Protein AF-A0A357QJP4-F1 (afdb_monomer_lite)

Secondary structure (DSSP, 8-state):
--HHHHHHHHHHHHHHHHHHHHHHHHT--TTSSHHHHHHHHHHHHHHHHHHHHHHHTT-HHHHEEETTTTEEPPHHHHHHHHHHH-GGG--S-HHHHHHHHHHHHHHHHH------HHHHHHHHHHHHHHHHHHHHHHS--SSPPPS-SSSSGGG-HHHHHHHHHHHHHHHHHTT---B--TTT--S-EEETTT--S-SS--SSEEETTT--B-

Structure (mmCIF, N/CA/C/O backbone):
data_AF-A0A357QJP4-F1
#
_entry.id   AF-A0A357QJP4-F1
#
loop_
_atom_site.group_PDB
_atom_site.id
_atom_site.type_symbol
_atom_site.label_atom_id
_atom_site.label_alt_id
_atom_site.label_comp_id
_atom_site.label_asym_id
_atom_site.label_entity_id
_atom_site.label_seq_id
_atom_site.pdbx_PDB_ins_code
_atom_site.Cartn_x
_atom_site.Cartn_y
_atom_site.Cartn_z
_atom_site.occupancy
_atom_site.B_iso_or_equiv
_atom_site.auth_seq_id
_atom_site.auth_comp_id
_atom_site.auth_asym_id
_atom_site.auth_atom_id
_atom_site.pdbx_PDB_model_num
ATOM 1 N N . MET A 1 1 ? -10.261 9.337 24.474 1.00 78.38 1 MET A N 1
ATOM 2 C CA . MET A 1 1 ? -10.007 9.514 23.035 1.00 78.38 1 MET A CA 1
ATOM 3 C C . MET A 1 1 ? -11.327 9.331 22.321 1.00 78.38 1 MET A C 1
ATOM 5 O O . MET A 1 1 ? -11.968 8.308 22.539 1.00 78.38 1 MET A O 1
ATOM 9 N N . ASP A 1 2 ? -11.767 10.331 21.568 1.00 88.75 2 ASP A N 1
ATOM 10 C CA . ASP A 1 2 ? -12.946 10.202 20.708 1.00 88.75 2 ASP A CA 1
ATOM 11 C C . ASP A 1 2 ? -12.562 9.641 19.323 1.00 88.75 2 ASP A C 1
ATOM 13 O O . ASP A 1 2 ? -11.387 9.405 19.028 1.00 88.75 2 ASP A O 1
ATOM 17 N N . ILE A 1 3 ? -13.566 9.378 18.482 1.00 91.19 3 ILE A N 1
ATOM 18 C CA . ILE A 1 3 ? -13.374 8.802 17.143 1.00 91.19 3 ILE A CA 1
ATOM 19 C C . ILE A 1 3 ? -12.569 9.732 16.223 1.00 91.19 3 ILE A C 1
ATOM 21 O O . ILE A 1 3 ? -11.784 9.241 15.415 1.00 91.19 3 ILE A O 1
ATOM 25 N N . ILE A 1 4 ? -12.729 11.051 16.354 1.00 92.62 4 ILE A N 1
ATOM 26 C CA . ILE A 1 4 ? -12.059 12.039 15.496 1.00 92.62 4 ILE A CA 1
ATOM 27 C C . ILE A 1 4 ? -10.570 12.087 15.838 1.00 92.62 4 ILE A C 1
ATOM 29 O O . ILE A 1 4 ? -9.717 12.045 14.951 1.00 92.62 4 ILE A O 1
ATOM 33 N N . GLN A 1 5 ? -10.244 12.123 17.130 1.00 95.38 5 GLN 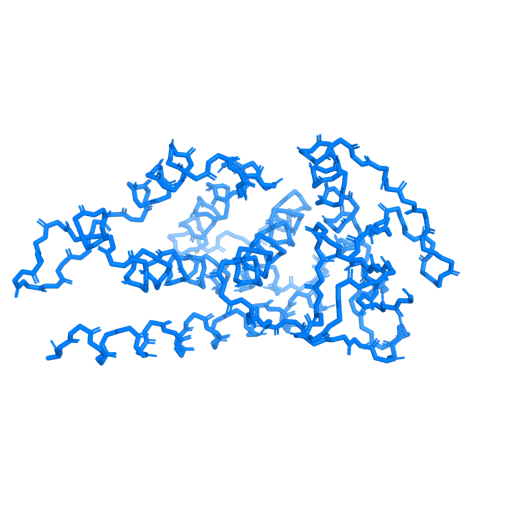A N 1
ATOM 34 C CA . GLN A 1 5 ? -8.870 12.046 17.605 1.00 95.38 5 GLN A CA 1
ATOM 35 C C . GLN A 1 5 ? -8.209 10.744 17.139 1.00 95.38 5 GLN A C 1
ATOM 37 O O . GLN A 1 5 ? -7.100 10.782 16.607 1.00 95.38 5 GLN A O 1
ATOM 42 N N . LEU A 1 6 ? -8.906 9.611 17.266 1.00 95.81 6 LEU A N 1
ATOM 43 C CA . LEU A 1 6 ? -8.401 8.324 16.795 1.00 95.81 6 LEU A CA 1
ATOM 44 C C . LEU A 1 6 ? -8.156 8.317 15.278 1.00 95.81 6 LEU A C 1
ATOM 46 O O . LEU A 1 6 ? -7.137 7.796 14.830 1.00 95.81 6 LEU A O 1
ATOM 50 N N . GLU A 1 7 ? -9.060 8.887 14.477 1.00 96.56 7 GLU A N 1
ATOM 51 C CA . GLU A 1 7 ? -8.874 8.992 13.025 1.00 96.56 7 GLU A CA 1
ATOM 52 C C . GLU A 1 7 ? -7.617 9.792 12.673 1.00 96.56 7 GLU A C 1
ATOM 54 O O . GLU A 1 7 ? -6.827 9.355 11.832 1.00 96.56 7 GLU A O 1
ATOM 59 N N . ASN A 1 8 ? -7.394 10.920 13.349 1.00 96.94 8 ASN A N 1
ATOM 60 C CA . ASN A 1 8 ? -6.217 11.761 13.143 1.00 96.94 8 ASN A CA 1
ATOM 61 C C . ASN A 1 8 ? -4.917 11.056 13.554 1.00 96.94 8 ASN A C 1
ATOM 63 O O . ASN A 1 8 ? -3.924 11.133 12.828 1.00 96.94 8 ASN A O 1
ATOM 67 N N . GLU A 1 9 ? -4.920 10.344 14.683 1.00 97.31 9 GLU A N 1
ATOM 68 C CA . GLU A 1 9 ? -3.770 9.557 15.139 1.00 97.31 9 GLU A CA 1
ATOM 69 C C . GLU A 1 9 ? -3.453 8.421 14.163 1.00 97.31 9 GLU A C 1
ATOM 71 O O . GLU A 1 9 ? -2.308 8.287 13.732 1.00 97.31 9 GLU A O 1
ATOM 76 N N . LEU A 1 10 ? -4.467 7.664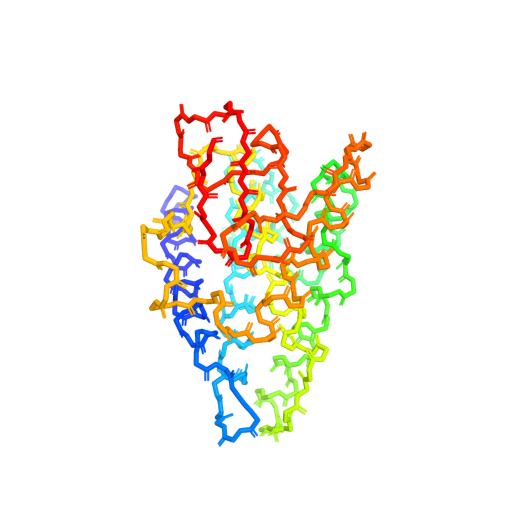 13.723 1.00 97.56 10 LEU A N 1
ATOM 77 C CA . LEU A 1 10 ? -4.299 6.638 12.693 1.00 97.56 10 LEU A CA 1
ATOM 78 C C . LEU A 1 10 ? -3.728 7.241 11.409 1.00 97.56 10 LEU A C 1
ATOM 80 O O . LEU A 1 10 ? -2.784 6.677 10.853 1.00 97.56 10 LEU A O 1
ATOM 84 N N . LYS A 1 11 ? -4.267 8.390 10.966 1.00 97.69 11 LYS A N 1
ATOM 85 C CA . LYS A 1 11 ? -3.813 9.084 9.757 1.00 97.69 11 LYS A CA 1
ATOM 86 C C . LYS A 1 11 ? -2.342 9.449 9.841 1.00 97.69 11 LYS A C 1
ATOM 88 O O . LYS A 1 11 ? -1.576 9.112 8.944 1.00 97.69 11 LYS A O 1
ATOM 93 N N . LYS A 1 12 ? -1.952 10.126 10.918 1.00 97.44 12 LYS A N 1
ATOM 94 C CA . LYS A 1 12 ? -0.568 10.540 11.138 1.00 97.44 12 LYS A CA 1
ATOM 95 C C . LYS A 1 12 ? 0.360 9.327 11.191 1.00 97.44 12 LYS A C 1
ATOM 97 O O . LYS A 1 12 ? 1.312 9.250 10.424 1.00 97.44 12 LYS A O 1
ATOM 102 N N . SER A 1 13 ? 0.040 8.345 12.032 1.00 97.81 13 SER A N 1
ATOM 103 C CA . SER A 1 13 ? 0.916 7.197 12.249 1.00 97.81 13 SER A CA 1
ATOM 104 C C . SER A 1 13 ? 1.096 6.338 11.000 1.00 97.81 13 SER A C 1
ATOM 106 O O . SER A 1 13 ? 2.226 5.948 10.717 1.00 97.81 13 SER A O 1
ATOM 108 N N . TYR A 1 14 ? 0.042 6.047 10.221 1.00 97.94 14 TYR A N 1
ATOM 109 C CA . TYR A 1 14 ? 0.245 5.247 9.007 1.00 97.94 14 TYR A CA 1
ATOM 110 C C . TYR A 1 14 ? 1.139 5.981 8.002 1.00 97.94 14 TYR A C 1
ATOM 112 O O . TYR A 1 14 ? 1.957 5.323 7.361 1.00 97.94 14 TYR A O 1
ATOM 120 N N . LYS A 1 15 ? 1.010 7.314 7.874 1.00 97.06 15 LYS A N 1
ATOM 121 C CA . LYS A 1 15 ? 1.858 8.118 6.980 1.00 97.06 15 LYS A CA 1
ATOM 122 C C . LYS A 1 15 ? 3.318 8.069 7.428 1.00 97.06 15 LYS A C 1
ATOM 124 O O . LYS A 1 15 ? 4.178 7.784 6.601 1.00 97.06 15 LYS A O 1
ATOM 129 N N . ASP A 1 16 ? 3.583 8.236 8.722 1.00 96.75 16 ASP A N 1
ATOM 130 C CA . ASP A 1 16 ? 4.941 8.176 9.279 1.00 96.75 16 ASP A CA 1
ATOM 131 C C . ASP A 1 16 ? 5.603 6.810 9.004 1.00 96.75 16 ASP A C 1
ATOM 133 O O . ASP A 1 16 ? 6.706 6.739 8.456 1.00 96.75 16 ASP A O 1
ATOM 137 N N . PHE A 1 17 ? 4.906 5.707 9.308 1.00 97.88 17 PHE A N 1
ATOM 138 C CA . PHE A 1 17 ? 5.407 4.352 9.040 1.00 97.88 17 PHE A CA 1
ATOM 139 C C . PHE A 1 17 ? 5.590 4.076 7.543 1.00 97.88 17 PHE A C 1
ATOM 141 O O . PHE A 1 17 ? 6.557 3.419 7.151 1.00 97.88 17 PHE A O 1
ATOM 148 N N . PHE A 1 18 ? 4.673 4.569 6.708 1.00 96.75 18 PHE A N 1
ATOM 149 C CA . PHE A 1 18 ? 4.733 4.411 5.259 1.00 96.75 18 PHE A CA 1
ATOM 150 C C . PHE A 1 18 ? 5.957 5.113 4.670 1.00 96.75 18 PHE A C 1
ATOM 152 O O . PHE A 1 18 ? 6.724 4.486 3.941 1.00 96.75 18 PHE A O 1
ATOM 159 N N . LEU A 1 19 ? 6.163 6.390 5.005 1.00 93.81 19 LEU A N 1
ATOM 160 C CA . LEU A 1 19 ? 7.274 7.188 4.487 1.00 93.81 19 LEU A CA 1
ATOM 161 C C . LEU A 1 19 ? 8.620 6.619 4.937 1.00 93.81 19 LEU A C 1
ATOM 163 O O . LEU A 1 19 ? 9.538 6.498 4.129 1.00 93.81 19 LEU A O 1
ATOM 167 N N . PHE A 1 20 ? 8.720 6.175 6.192 1.00 94.38 20 PHE A N 1
ATOM 168 C CA . PHE A 1 20 ? 9.935 5.531 6.683 1.00 94.38 20 PHE A CA 1
ATOM 169 C C . PHE A 1 20 ? 10.224 4.201 5.967 1.00 94.38 20 PHE A C 1
ATOM 171 O O . PHE A 1 20 ? 11.356 3.936 5.565 1.00 94.38 20 PHE A O 1
ATOM 178 N N . ALA A 1 21 ? 9.202 3.371 5.744 1.00 94.38 21 ALA A N 1
ATOM 179 C CA . ALA A 1 21 ? 9.352 2.139 4.973 1.00 94.38 21 ALA A CA 1
ATOM 180 C C . ALA A 1 21 ? 9.729 2.404 3.505 1.00 94.38 21 ALA A C 1
ATOM 182 O O . ALA A 1 21 ? 10.519 1.649 2.931 1.00 94.38 21 ALA A O 1
ATOM 183 N N . LEU A 1 22 ? 9.198 3.468 2.898 1.00 91.19 22 LEU A N 1
ATOM 184 C CA . LEU A 1 22 ? 9.547 3.883 1.540 1.00 91.19 22 LEU A CA 1
ATOM 185 C C . LEU A 1 22 ? 11.007 4.344 1.447 1.00 91.19 22 LEU A C 1
ATOM 187 O O . LEU A 1 22 ? 11.702 3.961 0.509 1.00 91.19 22 LEU A O 1
ATOM 191 N N . GLU A 1 23 ? 11.495 5.090 2.437 1.00 89.50 23 GLU A N 1
ATOM 192 C CA . GLU A 1 23 ? 12.897 5.509 2.502 1.00 89.50 23 GLU A CA 1
ATOM 193 C C . GLU A 1 23 ? 13.841 4.304 2.584 1.00 89.50 23 GLU A C 1
ATOM 195 O O . GLU A 1 23 ? 14.774 4.172 1.793 1.00 89.50 23 GLU A O 1
ATOM 200 N N . LEU A 1 24 ? 13.538 3.344 3.462 1.00 91.12 24 LEU A N 1
ATOM 201 C CA . LEU A 1 24 ? 14.291 2.091 3.546 1.00 91.12 24 LEU A CA 1
ATOM 202 C C . LEU A 1 24 ? 14.256 1.315 2.225 1.00 91.12 24 LEU A C 1
ATOM 204 O O . LEU A 1 24 ? 15.257 0.718 1.837 1.00 91.12 24 LEU A O 1
ATOM 208 N N . THR A 1 25 ? 13.123 1.356 1.517 1.00 89.19 25 THR A N 1
ATOM 209 C CA . THR A 1 25 ? 12.932 0.680 0.227 1.00 89.19 25 THR A CA 1
ATOM 210 C C . THR A 1 25 ? 13.897 1.174 -0.846 1.00 89.19 25 THR A C 1
ATOM 212 O O . THR A 1 25 ? 14.381 0.366 -1.639 1.00 89.19 25 THR A O 1
ATOM 215 N N . ARG A 1 26 ? 14.230 2.472 -0.851 1.00 85.81 26 ARG A N 1
ATOM 216 C CA . ARG A 1 26 ? 15.155 3.076 -1.830 1.00 85.81 26 ARG A CA 1
ATOM 217 C C . ARG A 1 26 ? 16.509 2.384 -1.848 1.00 85.81 26 ARG A C 1
ATOM 219 O O . ARG A 1 26 ? 17.081 2.173 -2.913 1.00 85.81 26 ARG A O 1
ATOM 226 N N . SER A 1 27 ? 16.972 1.978 -0.675 1.00 83.44 27 SER A N 1
ATOM 227 C CA . SER A 1 27 ? 18.276 1.364 -0.477 1.00 83.44 27 SER A CA 1
ATOM 228 C C . SER A 1 27 ? 18.207 -0.150 -0.295 1.00 83.44 27 SER A C 1
ATOM 230 O O . SER A 1 27 ? 19.209 -0.726 0.083 1.00 83.44 27 SER A O 1
ATOM 232 N N . ILE A 1 28 ? 17.081 -0.832 -0.541 1.00 85.44 28 ILE A N 1
ATOM 233 C CA . ILE A 1 28 ? 17.008 -2.298 -0.400 1.00 85.44 28 ILE A CA 1
ATOM 234 C C . ILE A 1 28 ? 17.988 -2.982 -1.362 1.00 85.44 28 ILE A C 1
ATOM 236 O O . ILE A 1 28 ? 17.865 -2.850 -2.580 1.00 85.44 28 ILE A O 1
ATOM 240 N N . ASP A 1 29 ? 18.901 -3.780 -0.804 1.00 76.50 29 ASP A N 1
ATOM 241 C CA . ASP A 1 29 ? 19.810 -4.657 -1.541 1.00 76.50 29 ASP A CA 1
ATOM 242 C C . ASP A 1 29 ? 20.040 -5.984 -0.785 1.00 76.50 29 ASP A C 1
ATOM 244 O O . ASP A 1 29 ? 19.579 -6.174 0.342 1.00 76.50 29 ASP A O 1
ATOM 248 N N . LYS A 1 30 ? 20.750 -6.928 -1.417 1.00 75.50 30 LYS A N 1
ATOM 249 C CA . LYS A 1 30 ? 21.057 -8.254 -0.840 1.00 75.50 30 LYS A CA 1
ATOM 250 C C . LYS A 1 30 ? 22.013 -8.211 0.361 1.00 75.50 30 LYS A C 1
ATOM 252 O O . LYS A 1 30 ? 22.122 -9.207 1.071 1.00 75.50 30 LYS A O 1
ATOM 257 N N . ASN A 1 31 ? 22.728 -7.108 0.540 1.00 76.62 31 ASN A N 1
ATOM 258 C CA . ASN A 1 31 ? 23.844 -6.944 1.465 1.00 76.62 31 ASN A CA 1
ATOM 259 C C . ASN A 1 31 ? 23.478 -6.114 2.704 1.00 76.62 31 ASN A C 1
ATOM 261 O O . ASN A 1 31 ? 24.291 -6.016 3.621 1.00 76.62 31 ASN A O 1
ATOM 265 N N . ASN A 1 32 ? 22.280 -5.528 2.756 1.00 79.19 32 ASN A N 1
ATOM 266 C CA . ASN A 1 32 ? 21.816 -4.742 3.886 1.00 79.19 32 ASN A CA 1
ATOM 267 C C . ASN A 1 32 ? 20.526 -5.281 4.511 1.00 79.19 32 ASN A C 1
ATOM 269 O O . ASN A 1 32 ? 19.773 -6.073 3.950 1.00 79.19 32 ASN A O 1
ATOM 273 N N . SER A 1 33 ? 20.271 -4.820 5.731 1.00 85.31 33 SER A N 1
ATOM 274 C CA . SER A 1 33 ? 19.105 -5.208 6.519 1.00 85.31 33 SER A CA 1
ATOM 275 C C . SER A 1 33 ? 17.856 -4.363 6.231 1.00 85.31 33 SER A C 1
ATOM 277 O O . SER A 1 33 ? 16.874 -4.454 6.971 1.00 85.31 33 SER A O 1
ATOM 279 N N . ASN A 1 34 ? 17.844 -3.522 5.194 1.00 90.25 34 ASN A N 1
ATOM 280 C CA . ASN A 1 34 ? 16.742 -2.578 4.999 1.00 90.25 34 ASN A CA 1
ATOM 281 C C . ASN A 1 34 ? 15.451 -3.288 4.601 1.00 90.25 34 ASN A C 1
ATOM 283 O O . ASN A 1 34 ? 14.381 -2.838 5.003 1.00 90.25 34 ASN A O 1
ATOM 287 N N . LEU A 1 35 ? 15.526 -4.448 3.934 1.00 91.00 35 LEU A N 1
ATOM 288 C CA . LEU A 1 35 ? 14.338 -5.239 3.605 1.00 91.00 35 LEU A CA 1
ATOM 289 C C . LEU A 1 35 ? 13.545 -5.627 4.860 1.00 91.00 35 LEU A C 1
ATOM 291 O O . LEU A 1 35 ? 12.331 -5.425 4.897 1.00 91.00 35 LEU A O 1
ATOM 295 N N . LYS A 1 36 ? 14.203 -6.144 5.909 1.00 91.12 36 LYS A N 1
ATOM 296 C CA . LYS A 1 36 ? 13.494 -6.553 7.133 1.00 91.12 36 LYS A CA 1
ATOM 297 C C . LYS A 1 36 ? 12.817 -5.365 7.817 1.00 91.12 36 LYS A C 1
ATOM 299 O O . LYS A 1 36 ? 11.661 -5.471 8.225 1.00 91.12 36 LYS A O 1
ATOM 304 N N . PHE A 1 37 ? 13.500 -4.224 7.900 1.00 92.56 37 PHE A N 1
ATOM 305 C CA . PHE A 1 37 ? 12.956 -3.031 8.541 1.00 92.56 37 PHE A CA 1
ATOM 306 C C . PHE A 1 37 ? 11.837 -2.410 7.704 1.00 92.56 37 PHE A C 1
ATOM 308 O O . PHE A 1 37 ? 10.798 -2.052 8.259 1.00 92.56 37 PHE A O 1
ATOM 315 N N . ALA A 1 38 ? 11.986 -2.356 6.381 1.00 93.88 38 ALA A N 1
ATOM 316 C CA . ALA A 1 38 ? 10.949 -1.861 5.485 1.00 93.88 38 ALA A CA 1
ATOM 317 C C . ALA A 1 38 ? 9.684 -2.725 5.570 1.00 93.88 38 ALA A C 1
ATOM 319 O O . ALA A 1 38 ? 8.585 -2.191 5.678 1.00 93.88 38 ALA A O 1
ATOM 320 N N . VAL A 1 39 ? 9.824 -4.054 5.617 1.00 94.31 39 VAL A N 1
ATOM 321 C CA . VAL A 1 39 ? 8.695 -4.990 5.757 1.00 94.31 39 VAL A CA 1
ATOM 322 C C . VAL A 1 39 ? 7.961 -4.806 7.082 1.00 94.31 39 VAL A C 1
ATOM 324 O O . VAL A 1 39 ? 6.731 -4.753 7.090 1.00 94.31 39 VAL A O 1
ATOM 327 N N . VAL A 1 40 ? 8.685 -4.687 8.200 1.00 95.00 40 VAL A N 1
ATOM 328 C CA . VAL A 1 40 ? 8.063 -4.465 9.517 1.00 95.00 40 VAL A CA 1
ATOM 329 C C . VAL A 1 40 ? 7.282 -3.152 9.525 1.00 95.00 40 VAL A C 1
ATOM 331 O O . VAL A 1 40 ? 6.109 -3.144 9.899 1.00 95.00 40 VAL A O 1
ATOM 334 N N . ASN A 1 41 ? 7.897 -2.062 9.065 1.00 96.50 41 ASN A N 1
ATOM 335 C CA . ASN A 1 41 ? 7.257 -0.748 9.055 1.00 96.50 41 ASN A CA 1
ATOM 336 C C . ASN A 1 41 ? 6.084 -0.689 8.066 1.00 96.50 41 ASN A C 1
ATOM 338 O O . ASN A 1 41 ? 5.024 -0.174 8.413 1.00 96.50 41 ASN A O 1
ATOM 342 N N . MET A 1 42 ? 6.207 -1.296 6.883 1.00 96.81 42 MET A N 1
ATOM 343 C CA . MET A 1 42 ? 5.113 -1.345 5.913 1.00 96.81 42 MET A CA 1
ATOM 344 C C . MET A 1 42 ? 3.939 -2.198 6.402 1.00 96.81 42 MET A C 1
ATOM 346 O O . MET A 1 42 ? 2.788 -1.857 6.140 1.00 96.81 42 MET A O 1
ATOM 350 N N . GLN A 1 43 ? 4.183 -3.286 7.142 1.00 96.25 43 GLN A N 1
ATOM 351 C CA . GLN A 1 43 ? 3.093 -4.056 7.746 1.00 96.25 43 GLN A CA 1
ATOM 352 C C . GLN A 1 43 ? 2.293 -3.198 8.731 1.00 96.25 43 GLN A C 1
ATOM 354 O O . GLN A 1 43 ? 1.062 -3.224 8.696 1.00 96.25 43 GLN A O 1
ATOM 359 N N . ILE A 1 44 ? 2.985 -2.432 9.581 1.00 97.25 44 ILE A N 1
ATOM 360 C CA . ILE A 1 44 ? 2.346 -1.512 10.528 1.00 97.25 44 ILE A CA 1
ATOM 361 C C . ILE A 1 44 ? 1.582 -0.425 9.762 1.00 97.25 44 ILE A C 1
ATOM 363 O O . ILE A 1 44 ? 0.412 -0.183 10.060 1.00 97.25 44 ILE A O 1
ATOM 367 N N . ALA A 1 45 ? 2.195 0.170 8.732 1.00 98.06 45 ALA A N 1
ATOM 368 C CA . ALA A 1 45 ? 1.550 1.160 7.874 1.00 98.06 45 ALA A CA 1
ATOM 369 C C . ALA A 1 45 ? 0.258 0.615 7.248 1.00 98.06 45 ALA A C 1
ATOM 371 O O . ALA A 1 45 ? -0.784 1.254 7.351 1.00 98.06 45 ALA A O 1
ATOM 372 N N . LEU A 1 46 ? 0.291 -0.589 6.669 1.00 97.44 46 LEU A N 1
ATOM 373 C CA . LEU A 1 46 ? -0.875 -1.243 6.075 1.00 97.44 46 LEU A CA 1
ATOM 374 C C . LEU A 1 46 ? -1.993 -1.477 7.100 1.00 97.44 46 LEU A C 1
ATOM 376 O O . LEU A 1 46 ? -3.168 -1.256 6.804 1.00 97.44 46 LEU A O 1
ATOM 380 N N . GLU A 1 47 ? -1.639 -1.931 8.301 1.00 97.44 47 GLU A N 1
ATOM 381 C CA . GLU A 1 47 ? -2.607 -2.162 9.368 1.00 97.44 47 GLU A CA 1
ATOM 382 C C . GLU A 1 47 ? -3.294 -0.870 9.805 1.00 97.44 47 GLU A C 1
ATOM 384 O O . GLU A 1 47 ? -4.524 -0.815 9.862 1.00 97.44 47 GLU A O 1
ATOM 389 N N . LEU A 1 48 ? -2.519 0.177 10.075 1.00 98.12 48 LEU A N 1
ATOM 390 C CA . LEU A 1 48 ? -3.052 1.477 10.474 1.00 98.12 48 LEU A CA 1
ATOM 391 C C . LEU A 1 48 ? -3.843 2.136 9.337 1.00 98.12 48 LEU A C 1
ATOM 393 O O . LEU A 1 48 ? -4.903 2.709 9.586 1.00 98.12 48 LEU A O 1
ATOM 397 N N . PHE A 1 49 ? -3.391 1.984 8.092 1.00 97.81 49 PHE A N 1
ATOM 398 C CA . PHE A 1 49 ? -4.083 2.475 6.907 1.00 97.81 49 PHE A CA 1
ATOM 399 C C . PHE A 1 49 ? -5.460 1.833 6.732 1.00 97.81 49 PHE A C 1
ATOM 401 O O . PHE A 1 49 ? -6.437 2.545 6.524 1.00 97.81 49 PHE A O 1
ATOM 408 N N . LEU A 1 50 ? -5.584 0.506 6.855 1.00 97.12 50 LEU A N 1
ATOM 409 C CA . LEU A 1 50 ? -6.891 -0.150 6.726 1.00 97.12 50 LEU A CA 1
ATOM 410 C C . LEU A 1 50 ? -7.839 0.215 7.878 1.00 97.12 50 LEU A C 1
ATOM 412 O O . LEU A 1 50 ? -9.048 0.331 7.663 1.00 97.12 50 LEU A O 1
ATOM 416 N N . LYS A 1 51 ? -7.305 0.458 9.083 1.00 97.56 51 LYS A N 1
ATOM 417 C CA . LYS A 1 51 ? -8.093 1.000 10.200 1.00 97.56 51 LYS A CA 1
ATOM 418 C C . LYS A 1 51 ? -8.597 2.411 9.885 1.00 97.56 51 LYS A C 1
ATOM 420 O O . LYS A 1 51 ? -9.792 2.665 10.018 1.00 97.56 51 LYS A O 1
ATOM 425 N N . TYR A 1 52 ? -7.713 3.288 9.408 1.00 97.69 52 TYR A N 1
ATOM 426 C CA . TYR A 1 52 ? -8.055 4.637 8.954 1.00 97.69 52 TYR A CA 1
ATOM 427 C C . TYR A 1 52 ? -9.107 4.616 7.838 1.00 97.69 52 TYR A C 1
ATOM 429 O O . TYR A 1 52 ? -10.117 5.307 7.935 1.00 97.69 52 TYR A O 1
ATOM 437 N N . TYR A 1 53 ? -8.913 3.777 6.817 1.00 96.69 53 TYR A N 1
ATOM 438 C CA . TYR A 1 53 ? -9.822 3.624 5.684 1.00 96.69 53 TYR A CA 1
ATOM 439 C C . TYR A 1 53 ? -11.252 3.320 6.141 1.00 96.69 53 TYR A C 1
ATOM 441 O O . TYR A 1 53 ? -12.188 4.028 5.767 1.00 96.69 53 TYR A O 1
ATOM 449 N N . PHE A 1 54 ? -11.431 2.298 6.986 1.00 96.00 54 PHE A N 1
ATOM 450 C CA . PHE A 1 54 ? -12.764 1.947 7.472 1.00 96.00 54 PHE A CA 1
ATOM 451 C C . PHE A 1 54 ? -13.351 3.015 8.387 1.00 96.00 54 PHE A C 1
ATOM 453 O O . PHE A 1 54 ? -14.552 3.274 8.300 1.00 96.00 54 PHE A O 1
ATOM 460 N N . LEU A 1 55 ? -12.531 3.655 9.224 1.00 95.94 55 LEU A N 1
ATOM 461 C CA . LEU A 1 55 ? -12.998 4.715 10.109 1.00 95.94 55 LEU A CA 1
ATOM 462 C C . LEU A 1 55 ? -13.506 5.926 9.315 1.00 95.94 55 LEU A C 1
ATOM 464 O O . LEU A 1 55 ? -14.658 6.315 9.489 1.00 95.94 55 LEU A O 1
ATOM 468 N N . LYS A 1 56 ? -12.715 6.418 8.353 1.00 95.88 56 LYS A N 1
ATOM 469 C CA . LYS A 1 56 ? -13.066 7.551 7.481 1.00 95.88 56 LYS A CA 1
ATOM 470 C C . LYS A 1 56 ? -14.286 7.275 6.597 1.00 95.88 56 LYS A C 1
ATOM 472 O O . LYS A 1 56 ? -15.039 8.183 6.262 1.00 95.88 56 LYS A O 1
ATOM 477 N N . LYS A 1 57 ? -14.531 6.010 6.234 1.00 94.38 57 LYS A N 1
ATOM 478 C CA . LYS A 1 57 ? -15.750 5.577 5.520 1.00 94.38 57 LYS A CA 1
ATOM 479 C C . LYS A 1 57 ? -16.961 5.351 6.441 1.00 94.38 57 LYS A C 1
ATOM 481 O O . LYS A 1 57 ? -17.998 4.881 5.966 1.00 94.38 57 LYS A O 1
ATOM 486 N N . GLY A 1 58 ? -16.841 5.615 7.745 1.00 94.38 58 GLY A N 1
ATOM 487 C CA . GLY A 1 58 ? -17.902 5.393 8.731 1.00 94.38 58 GLY A CA 1
ATOM 488 C C . GLY A 1 58 ? -18.247 3.914 8.953 1.00 94.38 58 GLY A C 1
ATOM 489 O O . GLY A 1 58 ? -19.363 3.589 9.346 1.00 94.38 58 GLY A O 1
ATOM 490 N N . LYS A 1 59 ? -17.323 2.987 8.669 1.00 93.94 59 LYS A N 1
ATOM 491 C CA . LYS A 1 59 ? -17.511 1.527 8.780 1.00 93.94 59 LYS A CA 1
ATOM 492 C C . LYS A 1 59 ? -16.993 0.983 10.114 1.00 93.94 59 LYS A C 1
ATOM 494 O O . LYS A 1 59 ? -16.220 0.025 10.154 1.00 93.94 59 LYS A O 1
ATOM 499 N N . THR A 1 60 ? -17.430 1.579 11.219 1.00 93.19 60 THR A N 1
ATOM 500 C CA . THR A 1 60 ? -16.974 1.229 12.577 1.00 93.19 60 THR A CA 1
ATOM 501 C C . THR A 1 60 ? -17.246 -0.234 12.948 1.00 93.19 60 THR A C 1
ATOM 503 O O . THR A 1 60 ? -16.369 -0.889 13.511 1.00 93.19 60 THR A O 1
ATOM 506 N N . ASP A 1 61 ? -18.381 -0.802 12.535 1.00 92.12 61 ASP A N 1
ATOM 507 C CA . ASP A 1 61 ? -18.724 -2.215 12.783 1.00 92.12 61 ASP A CA 1
ATOM 508 C C . ASP A 1 61 ? -17.753 -3.203 12.124 1.00 92.12 61 ASP A C 1
ATOM 510 O O . ASP A 1 61 ? -17.650 -4.370 12.513 1.00 92.12 61 ASP A O 1
ATOM 514 N N . TRP A 1 62 ? -17.033 -2.778 11.086 1.00 92.75 62 TRP A N 1
ATOM 515 C CA . TRP A 1 62 ? -16.046 -3.613 10.398 1.00 92.75 62 TRP A CA 1
ATOM 516 C C . TRP A 1 62 ? -14.673 -3.530 11.060 1.00 92.75 62 TRP A C 1
ATOM 518 O O . TRP A 1 62 ? -13.849 -4.420 10.870 1.00 92.75 62 TRP A O 1
ATOM 528 N N . LEU A 1 63 ? -14.469 -2.508 11.885 1.00 94.12 63 LEU A N 1
ATOM 529 C CA . LEU A 1 63 ? -13.200 -2.140 12.483 1.00 94.12 63 LEU A CA 1
ATOM 530 C C . LEU A 1 63 ? -13.081 -2.603 13.939 1.00 94.12 63 LEU A C 1
ATOM 532 O O . LEU A 1 63 ? -12.057 -3.166 14.330 1.00 94.12 63 LEU A O 1
ATOM 536 N N . PHE A 1 64 ? -14.128 -2.398 14.737 1.00 96.12 64 PHE A N 1
ATOM 537 C CA . PHE A 1 64 ? -14.097 -2.636 16.178 1.00 96.12 64 PHE A CA 1
ATOM 538 C C . PHE A 1 64 ? -14.746 -3.966 16.558 1.00 96.12 64 PHE A C 1
ATOM 540 O O . PHE A 1 64 ? -15.808 -4.329 16.055 1.00 96.12 64 PHE A O 1
ATOM 547 N N . SER A 1 65 ? -14.108 -4.705 17.466 1.00 95.44 65 SER A N 1
ATOM 548 C CA . SER A 1 65 ? -14.755 -5.801 18.198 1.00 95.44 65 SER A CA 1
ATOM 549 C C . SER A 1 65 ? -15.601 -5.271 19.356 1.00 95.44 65 SER A C 1
ATOM 551 O O . SER A 1 65 ? -16.561 -5.914 19.758 1.00 95.44 65 SER A O 1
ATOM 553 N N . ASP A 1 66 ? -15.213 -4.115 19.902 1.00 93.12 66 ASP A N 1
ATOM 554 C CA . ASP A 1 66 ? -15.932 -3.395 20.951 1.00 93.12 66 ASP A CA 1
ATOM 555 C C . ASP A 1 66 ? -15.702 -1.893 20.742 1.00 93.12 66 ASP A C 1
ATOM 557 O O . ASP A 1 66 ? -14.611 -1.379 21.003 1.00 93.12 66 ASP A O 1
ATOM 561 N N . LEU A 1 67 ? -16.719 -1.200 20.225 1.00 91.06 67 LEU A N 1
ATOM 562 C CA . LEU A 1 67 ? -16.651 0.232 19.932 1.00 91.06 67 LEU A CA 1
ATOM 563 C C . LEU A 1 67 ? -16.538 1.075 21.209 1.00 91.06 67 LEU A C 1
ATOM 565 O O . LEU A 1 67 ? -15.844 2.085 21.208 1.00 91.06 67 LEU A O 1
ATOM 569 N N . THR A 1 68 ? -17.161 0.644 22.310 1.00 89.69 68 THR A N 1
ATOM 570 C CA . THR A 1 68 ? -17.172 1.404 23.573 1.00 89.69 68 THR A CA 1
ATOM 571 C C . THR A 1 68 ? -15.782 1.512 24.193 1.00 89.69 68 THR A C 1
ATOM 573 O O . THR A 1 68 ? -15.461 2.501 24.846 1.00 89.69 68 THR A O 1
ATOM 576 N N . LYS A 1 69 ? -14.934 0.511 23.934 1.00 91.75 69 LYS A N 1
ATOM 577 C CA . LYS A 1 69 ? -13.533 0.458 24.373 1.00 91.75 69 LYS A CA 1
ATOM 578 C C . LYS A 1 69 ? -12.543 0.795 23.262 1.00 91.75 69 LYS A C 1
ATOM 580 O O . LYS A 1 69 ? -11.341 0.670 23.482 1.00 91.75 69 LYS A O 1
ATOM 585 N N . LEU A 1 70 ? -13.030 1.143 22.067 1.00 90.94 70 LEU A N 1
ATOM 586 C CA . LEU A 1 70 ? -12.220 1.320 20.857 1.00 90.94 70 LEU A CA 1
ATOM 587 C C . LEU A 1 70 ? -11.285 0.126 20.587 1.00 90.94 70 LEU A C 1
ATOM 589 O O . LEU A 1 70 ? -10.168 0.277 20.093 1.00 90.94 70 LEU A O 1
ATOM 593 N N . LYS A 1 71 ? -11.738 -1.092 20.908 1.00 94.50 71 LYS A N 1
ATOM 594 C CA . LYS A 1 71 ? -10.953 -2.311 20.703 1.00 94.50 71 LYS A CA 1
ATOM 595 C C . LYS A 1 71 ? -11.096 -2.772 19.257 1.00 94.50 71 LYS A C 1
ATOM 597 O O . LYS A 1 71 ? -12.184 -3.169 18.834 1.00 94.50 71 LYS A O 1
ATOM 602 N N . PHE A 1 72 ? -9.996 -2.737 18.511 1.00 96.31 72 PHE A N 1
ATOM 603 C CA . PHE A 1 72 ? -9.942 -3.213 17.130 1.00 96.31 72 PHE A CA 1
ATOM 604 C C . PHE A 1 72 ? -10.104 -4.731 17.028 1.00 96.31 72 PHE A C 1
ATOM 606 O O . PHE A 1 72 ? -9.677 -5.479 17.908 1.00 96.31 72 PHE A O 1
ATOM 613 N N . LYS A 1 73 ? -10.680 -5.178 15.911 1.00 96.50 73 LYS A N 1
ATOM 614 C CA . LYS A 1 73 ? -10.571 -6.570 15.465 1.00 96.50 73 LYS A CA 1
ATOM 615 C C . LYS A 1 73 ? -9.123 -6.888 15.094 1.00 96.50 73 LYS A C 1
ATOM 617 O O . LYS A 1 73 ? -8.351 -5.989 14.756 1.00 96.50 73 LYS A O 1
ATOM 622 N N . ASP A 1 74 ? -8.783 -8.174 15.090 1.00 93.81 74 ASP A N 1
ATOM 623 C CA . ASP A 1 74 ? -7.495 -8.631 14.575 1.00 93.81 74 ASP A CA 1
ATOM 624 C C . ASP A 1 74 ? -7.281 -8.167 13.134 1.00 93.81 74 ASP A C 1
ATOM 626 O O . ASP A 1 74 ? -8.197 -8.189 12.304 1.00 93.81 74 ASP A O 1
ATOM 630 N N . PHE A 1 75 ? -6.045 -7.786 12.815 1.00 93.12 75 PHE A N 1
ATOM 631 C CA . PHE A 1 75 ? -5.708 -7.266 11.494 1.00 93.12 75 PHE A CA 1
ATOM 632 C C . PHE A 1 75 ? -6.058 -8.245 10.363 1.00 93.12 75 PHE A C 1
ATOM 634 O O . PHE A 1 75 ? -6.546 -7.828 9.315 1.00 93.12 75 PHE A O 1
ATOM 641 N N . SER A 1 76 ? -5.894 -9.552 10.584 1.00 91.62 76 SER A N 1
ATOM 642 C CA . SER A 1 76 ? -6.283 -10.583 9.614 1.00 91.62 76 SER A CA 1
ATOM 643 C C . SER A 1 76 ? -7.776 -10.528 9.267 1.00 91.62 76 SER A C 1
ATOM 645 O O . SER A 1 76 ? -8.139 -10.703 8.106 1.00 91.62 76 SER A O 1
ATOM 647 N N . VAL A 1 77 ? -8.639 -10.222 10.241 1.00 93.94 77 VAL A N 1
ATOM 648 C CA . VAL A 1 77 ? -10.086 -10.056 10.042 1.00 93.94 77 VAL A CA 1
ATOM 649 C C . VAL A 1 77 ? -10.377 -8.779 9.257 1.00 93.94 77 VAL A C 1
ATOM 651 O O . VAL A 1 77 ? -11.175 -8.809 8.321 1.00 93.94 77 VAL A O 1
ATOM 654 N N . ILE A 1 78 ? -9.709 -7.674 9.595 1.00 94.12 78 ILE A N 1
ATOM 655 C CA . ILE A 1 78 ? -9.843 -6.383 8.898 1.00 94.12 78 ILE A CA 1
ATOM 656 C C . ILE A 1 78 ? -9.425 -6.523 7.425 1.00 94.12 78 ILE A C 1
ATOM 658 O O . ILE A 1 78 ? -10.164 -6.123 6.523 1.00 94.12 78 ILE A O 1
ATOM 662 N N . LEU A 1 79 ? -8.281 -7.160 7.170 1.00 93.12 79 LEU A N 1
ATOM 663 C CA . LEU A 1 79 ? -7.777 -7.435 5.826 1.00 93.12 79 LEU A CA 1
ATOM 664 C C . LEU A 1 79 ? -8.744 -8.326 5.032 1.00 93.12 79 LEU A C 1
ATOM 666 O O . LEU A 1 79 ? -9.037 -8.070 3.863 1.00 93.12 79 LEU A O 1
ATOM 670 N N . ASP A 1 80 ? -9.275 -9.371 5.666 1.00 92.69 80 ASP A N 1
ATOM 671 C CA . ASP A 1 80 ? -10.266 -10.255 5.060 1.00 92.69 80 ASP A CA 1
ATOM 672 C C . ASP A 1 80 ? -11.558 -9.518 4.684 1.00 92.69 80 ASP A C 1
ATOM 674 O O . ASP A 1 80 ? -12.124 -9.788 3.620 1.00 92.69 80 ASP A O 1
ATOM 678 N N . LEU A 1 81 ? -12.012 -8.587 5.526 1.00 92.88 81 LEU A N 1
ATOM 679 C CA . LEU A 1 81 ? -13.185 -7.757 5.263 1.00 92.88 81 LEU A CA 1
ATOM 680 C C . LEU A 1 81 ? -12.963 -6.832 4.066 1.00 92.88 81 LEU A C 1
ATOM 682 O O . LEU A 1 81 ? -13.817 -6.813 3.178 1.00 92.88 81 LEU A O 1
ATOM 686 N N . PHE A 1 82 ? -11.810 -6.162 3.987 1.00 92.62 82 PHE A N 1
ATOM 687 C CA . PHE A 1 82 ? -11.456 -5.303 2.850 1.00 92.62 82 PHE A CA 1
ATOM 688 C C . PHE A 1 82 ? -11.559 -6.063 1.519 1.00 92.62 82 PHE A C 1
ATOM 690 O O . PHE A 1 82 ? -12.286 -5.662 0.611 1.00 92.62 82 PHE A O 1
ATOM 697 N N . TYR A 1 83 ? -10.950 -7.251 1.432 1.00 90.00 83 TYR A N 1
ATOM 698 C CA . TYR A 1 83 ? -10.992 -8.066 0.208 1.00 90.00 83 TYR A CA 1
ATOM 699 C C . TYR A 1 83 ? -12.379 -8.603 -0.152 1.00 90.00 83 TYR A C 1
ATOM 701 O O . TYR A 1 83 ? -12.648 -8.903 -1.317 1.00 90.00 83 TYR A O 1
ATOM 709 N N . ARG A 1 84 ? -13.268 -8.773 0.829 1.00 88.62 84 ARG A N 1
ATOM 710 C CA . ARG A 1 84 ? -14.637 -9.237 0.569 1.00 88.62 84 ARG A CA 1
ATOM 711 C C . ARG A 1 84 ? -15.537 -8.112 0.072 1.00 88.62 84 ARG A C 1
ATOM 713 O O . ARG A 1 84 ? -16.440 -8.388 -0.718 1.00 88.62 84 ARG A O 1
ATOM 720 N N . LYS A 1 85 ? -15.335 -6.890 0.566 1.00 84.12 85 LYS A N 1
ATOM 721 C CA . LYS A 1 85 ? -16.263 -5.771 0.374 1.00 84.12 85 LYS A CA 1
ATOM 722 C C . LYS A 1 85 ? -15.851 -4.846 -0.771 1.00 84.12 85 LYS A C 1
ATOM 724 O O . LYS A 1 85 ? -16.721 -4.473 -1.552 1.00 84.12 85 LYS A O 1
ATOM 729 N N . ASP A 1 86 ? -14.557 -4.616 -0.976 1.00 81.38 86 ASP A N 1
ATOM 730 C CA . ASP A 1 86 ? -14.064 -3.573 -1.884 1.00 81.38 86 ASP A CA 1
ATOM 731 C C . ASP A 1 86 ? -13.345 -4.146 -3.114 1.00 81.38 86 ASP A C 1
ATOM 733 O O . ASP A 1 86 ? -12.205 -3.821 -3.442 1.00 81.38 86 ASP A O 1
ATOM 737 N N . LYS A 1 87 ? -14.055 -5.011 -3.855 1.00 77.00 87 LYS A N 1
ATOM 738 C CA . LYS A 1 87 ? -13.515 -5.749 -5.017 1.00 77.00 87 LYS A CA 1
ATOM 739 C C . LYS A 1 87 ? -12.907 -4.864 -6.113 1.00 77.00 87 LYS A C 1
ATOM 741 O O . LYS A 1 87 ? -12.019 -5.309 -6.833 1.00 77.00 87 LYS A O 1
ATOM 746 N N . LYS A 1 88 ? -13.376 -3.619 -6.238 1.00 75.88 88 LYS A N 1
ATOM 747 C CA . LYS A 1 88 ? -12.919 -2.646 -7.247 1.00 75.88 88 LYS A CA 1
ATOM 748 C C . LYS A 1 88 ? -11.531 -2.061 -6.951 1.00 75.88 88 LYS A C 1
ATOM 750 O O . LYS A 1 88 ? -10.946 -1.432 -7.831 1.00 75.88 88 LYS A O 1
ATOM 755 N N . LEU A 1 89 ? -11.023 -2.255 -5.733 1.00 77.69 89 LEU A N 1
ATOM 756 C CA . LEU A 1 89 ? -9.738 -1.737 -5.257 1.00 77.69 89 LEU A CA 1
ATOM 757 C C . LEU A 1 89 ? -8.650 -2.824 -5.186 1.00 77.69 89 LEU A C 1
ATOM 759 O O . LEU A 1 89 ? -7.519 -2.544 -4.794 1.00 77.69 89 LEU A O 1
ATOM 763 N N . LEU A 1 90 ? -8.968 -4.067 -5.572 1.00 80.00 90 LEU A N 1
ATOM 764 C CA . LEU A 1 90 ? -8.088 -5.234 -5.427 1.00 80.00 90 LEU A CA 1
ATOM 765 C C . LEU A 1 90 ? -7.055 -5.332 -6.553 1.00 80.00 90 LEU A C 1
ATOM 767 O O . LEU A 1 90 ? -7.019 -6.301 -7.309 1.00 80.00 90 LEU A O 1
ATOM 771 N N . VAL A 1 91 ? -6.213 -4.309 -6.651 1.00 80.12 91 VAL A N 1
ATOM 772 C CA . VAL A 1 91 ? -5.078 -4.269 -7.582 1.00 80.12 91 VAL A CA 1
ATOM 773 C C . VAL A 1 91 ? -3.977 -5.232 -7.131 1.00 80.12 91 VAL A C 1
ATOM 775 O O . VAL A 1 91 ? -3.378 -5.929 -7.945 1.00 80.12 91 VAL A O 1
ATOM 778 N N . THR A 1 92 ? -3.777 -5.338 -5.817 1.00 82.69 92 THR A N 1
ATOM 779 C CA . THR A 1 92 ? -2.808 -6.249 -5.202 1.00 82.69 92 THR A CA 1
ATOM 780 C C . THR A 1 92 ? -3.501 -7.514 -4.705 1.00 82.69 92 THR A C 1
ATOM 782 O O . THR A 1 92 ? -4.603 -7.474 -4.147 1.00 82.69 92 THR A O 1
ATOM 785 N N . LYS A 1 93 ? -2.858 -8.675 -4.874 1.00 84.56 93 LYS A N 1
ATOM 786 C CA . LYS A 1 93 ? -3.389 -9.952 -4.378 1.00 84.56 93 LYS A CA 1
ATOM 787 C C . LYS A 1 93 ? -3.356 -9.991 -2.853 1.00 84.56 93 LYS A C 1
ATOM 789 O O . LYS A 1 93 ? -2.360 -9.629 -2.235 1.00 84.56 93 LYS A O 1
ATOM 794 N N . LYS A 1 94 ? -4.399 -10.562 -2.245 1.00 86.88 94 LYS A N 1
ATOM 795 C CA . LYS A 1 94 ? -4.475 -10.773 -0.788 1.00 86.88 94 LYS A CA 1
ATOM 796 C C . LYS A 1 94 ? -3.266 -11.530 -0.238 1.00 86.88 94 LYS A C 1
ATOM 798 O O . LYS A 1 94 ? -2.846 -11.289 0.888 1.00 86.88 94 LYS A O 1
ATOM 803 N N . THR A 1 95 ? -2.725 -12.452 -1.032 1.00 86.31 95 THR A N 1
ATOM 804 C CA . THR A 1 95 ? -1.536 -13.237 -0.690 1.00 86.31 95 THR A CA 1
ATOM 805 C C . THR A 1 95 ? -0.301 -12.362 -0.504 1.00 86.31 95 THR A C 1
ATOM 807 O O . THR A 1 95 ? 0.432 -12.599 0.443 1.00 86.31 95 THR A O 1
ATOM 810 N N . HIS A 1 96 ? -0.108 -11.306 -1.304 1.00 86.56 96 HIS A N 1
ATOM 811 C CA . HIS A 1 96 ? 1.036 -10.395 -1.146 1.00 86.56 96 HIS A CA 1
ATOM 812 C C . HIS A 1 96 ? 0.985 -9.699 0.224 1.00 86.56 96 HIS A C 1
ATOM 814 O O . HIS A 1 96 ? 1.974 -9.666 0.952 1.00 86.56 96 HIS A O 1
ATOM 820 N N . LEU A 1 97 ? -0.201 -9.228 0.624 1.00 88.75 97 LEU A N 1
ATOM 821 C CA . LEU A 1 97 ? -0.400 -8.555 1.912 1.00 88.75 97 LEU A CA 1
ATOM 822 C C . LEU A 1 97 ? -0.285 -9.523 3.102 1.00 88.75 97 LEU A C 1
ATOM 824 O O . LEU A 1 97 ? 0.258 -9.169 4.149 1.00 88.75 97 LEU A O 1
ATOM 828 N N . LYS A 1 98 ? -0.742 -10.772 2.939 1.00 88.94 98 LYS A N 1
ATOM 829 C CA . LYS A 1 98 ? -0.525 -11.839 3.929 1.00 88.94 98 LYS A CA 1
ATOM 830 C C . LYS A 1 98 ? 0.952 -12.201 4.078 1.00 88.94 98 LYS A C 1
ATOM 832 O O . LYS A 1 98 ? 1.409 -12.362 5.204 1.00 88.94 98 LYS A O 1
ATOM 837 N N . ASN A 1 99 ? 1.703 -12.259 2.980 1.00 90.56 99 ASN A N 1
ATOM 838 C CA . ASN A 1 99 ? 3.135 -12.548 3.011 1.00 90.56 99 ASN A CA 1
ATOM 839 C C . ASN A 1 99 ? 3.905 -11.491 3.822 1.00 90.56 99 ASN A C 1
ATOM 841 O O . ASN A 1 99 ? 4.797 -11.849 4.588 1.00 90.56 99 ASN A O 1
ATOM 845 N N . ILE A 1 100 ? 3.526 -10.210 3.724 1.00 91.25 100 ILE A N 1
ATOM 846 C CA . ILE A 1 100 ? 4.100 -9.128 4.545 1.00 91.25 100 ILE A CA 1
ATOM 847 C C . ILE A 1 100 ? 3.803 -9.336 6.038 1.00 91.25 100 ILE A C 1
ATOM 849 O O . ILE A 1 100 ? 4.705 -9.211 6.869 1.00 91.25 100 ILE A O 1
ATOM 853 N N . LEU A 1 101 ? 2.573 -9.727 6.389 1.00 91.00 101 LEU A N 1
ATOM 854 C CA . LEU A 1 101 ? 2.194 -10.049 7.770 1.00 91.00 101 LEU A CA 1
ATOM 855 C C . LEU A 1 101 ? 2.992 -11.237 8.333 1.00 91.00 101 LEU A C 1
ATOM 857 O O . LEU A 1 101 ? 3.522 -11.172 9.444 1.00 91.00 101 LEU A O 1
ATOM 861 N N . GLU A 1 102 ? 3.103 -12.318 7.566 1.00 90.56 102 GLU A N 1
ATOM 862 C CA . GLU A 1 102 ? 3.853 -13.510 7.968 1.00 90.56 102 GLU A CA 1
ATOM 863 C C . GLU A 1 102 ? 5.351 -13.230 8.103 1.00 90.56 102 GLU A C 1
ATOM 865 O O . GLU A 1 102 ? 5.985 -13.698 9.052 1.00 90.56 102 GLU A O 1
ATOM 870 N N . ALA A 1 103 ? 5.919 -12.447 7.183 1.00 90.50 103 ALA A N 1
ATOM 871 C CA . ALA A 1 103 ? 7.312 -12.029 7.243 1.00 90.50 103 ALA A CA 1
ATOM 872 C C . ALA A 1 103 ? 7.585 -11.179 8.486 1.00 90.50 103 ALA A C 1
ATOM 874 O O . ALA A 1 103 ? 8.523 -11.474 9.223 1.00 90.50 103 ALA A O 1
ATOM 875 N N . ARG A 1 104 ? 6.725 -10.199 8.791 1.00 90.69 104 ARG A N 1
ATOM 876 C CA . ARG A 1 104 ? 6.819 -9.405 10.023 1.00 90.69 104 ARG A CA 1
ATOM 877 C C . ARG A 1 104 ? 6.796 -10.291 11.266 1.00 90.69 104 ARG A C 1
ATOM 879 O O . ARG A 1 104 ? 7.635 -10.113 12.143 1.00 90.69 104 ARG A O 1
ATOM 886 N N . ASN A 1 105 ? 5.892 -11.269 11.343 1.00 88.62 105 ASN A N 1
ATOM 887 C CA . ASN A 1 105 ? 5.840 -12.189 12.484 1.00 88.62 105 ASN A CA 1
ATOM 888 C C . ASN A 1 105 ? 7.124 -13.020 12.606 1.00 88.62 105 ASN A C 1
ATOM 890 O O . ASN A 1 105 ? 7.669 -13.148 13.700 1.00 88.62 105 ASN A O 1
ATOM 894 N N . LYS A 1 106 ? 7.658 -13.533 11.492 1.00 88.56 106 LYS A N 1
ATOM 895 C CA . LYS A 1 106 ? 8.945 -14.247 11.485 1.00 88.56 106 LYS A CA 1
ATOM 896 C C . LYS A 1 106 ? 10.092 -13.349 11.958 1.00 88.56 106 LYS A C 1
ATOM 898 O O . LYS A 1 106 ? 10.878 -13.786 12.795 1.00 88.56 106 LYS A O 1
ATOM 903 N N . ILE A 1 107 ? 10.174 -12.110 11.477 1.00 88.19 107 ILE A N 1
ATOM 904 C CA . ILE A 1 107 ? 11.220 -11.150 11.862 1.00 88.19 107 ILE A CA 1
ATOM 905 C C . ILE A 1 107 ? 11.122 -10.821 13.357 1.00 88.19 107 ILE A C 1
ATOM 907 O O . ILE A 1 107 ? 12.107 -10.963 14.073 1.00 88.19 107 ILE A O 1
ATOM 911 N N . VAL A 1 108 ? 9.935 -10.458 13.849 1.00 86.44 108 VAL A N 1
ATOM 912 C CA . VAL A 1 108 ? 9.724 -10.066 15.254 1.00 86.44 108 VAL A CA 1
ATOM 913 C C . VAL A 1 108 ? 9.977 -11.225 16.221 1.00 86.44 108 VAL A C 1
ATOM 915 O O . VAL A 1 108 ? 10.555 -11.013 17.282 1.00 86.44 108 VAL A O 1
ATOM 918 N N . HIS A 1 109 ? 9.571 -12.450 15.873 1.00 85.94 109 HIS A N 1
ATOM 919 C CA . HIS A 1 109 ? 9.683 -13.593 16.787 1.00 85.94 109 HIS A CA 1
ATOM 920 C C . HIS A 1 109 ? 10.986 -14.384 16.667 1.00 85.94 109 HIS A C 1
ATOM 922 O O . HIS A 1 109 ? 11.351 -15.077 17.611 1.00 85.94 109 HIS A O 1
ATOM 928 N N . SER A 1 110 ? 11.668 -14.335 15.522 1.00 84.19 110 SER A N 1
ATOM 929 C CA . SER A 1 110 ? 12.853 -15.173 15.282 1.00 84.19 110 SER A CA 1
ATOM 930 C C . SER A 1 110 ? 14.062 -14.426 14.728 1.00 84.19 110 SER A C 1
ATOM 932 O O . SER A 1 110 ? 15.090 -15.054 14.497 1.00 84.19 110 SER A O 1
ATOM 934 N N . GLY A 1 111 ? 13.957 -13.117 14.475 1.00 72.62 111 GLY A N 1
ATOM 935 C CA . GLY A 1 111 ? 15.049 -12.310 13.926 1.00 72.62 111 GLY A CA 1
ATOM 936 C C . GLY A 1 111 ? 15.524 -12.743 12.535 1.00 72.62 111 GLY A C 1
ATOM 937 O O . GLY A 1 111 ? 16.575 -12.290 12.093 1.00 72.62 111 GLY A O 1
ATOM 938 N N . LYS A 1 112 ? 14.797 -13.639 11.848 1.00 69.31 112 LYS A N 1
ATOM 939 C CA . LYS A 1 112 ? 15.230 -14.208 10.565 1.00 69.31 112 LYS A CA 1
ATOM 940 C C . LYS A 1 112 ? 15.363 -13.118 9.499 1.00 69.31 112 LYS A C 1
ATOM 942 O O . LYS A 1 112 ? 14.392 -12.434 9.187 1.00 69.31 112 LYS A O 1
ATOM 947 N N . ASP A 1 113 ? 16.569 -13.032 8.939 1.00 61.88 113 ASP A N 1
ATOM 948 C CA . ASP A 1 113 ? 17.073 -11.927 8.110 1.00 61.88 113 ASP A CA 1
ATOM 949 C C . ASP A 1 113 ? 17.591 -12.403 6.743 1.00 61.88 113 ASP A C 1
ATOM 951 O O . ASP A 1 113 ? 18.625 -11.958 6.254 1.00 61.88 113 ASP A O 1
ATOM 955 N N . SER A 1 114 ? 16.930 -13.380 6.121 1.00 70.44 114 SER A N 1
ATOM 956 C CA . SER A 1 114 ? 17.340 -13.797 4.779 1.00 70.44 114 SER A CA 1
ATOM 957 C C . SER A 1 114 ? 16.722 -12.865 3.744 1.00 70.44 114 SER A C 1
ATOM 959 O O . SER A 1 114 ? 15.492 -12.750 3.690 1.00 70.44 114 SER A O 1
ATOM 961 N N . TRP A 1 115 ? 17.562 -12.274 2.891 1.00 81.62 115 TRP A N 1
ATOM 962 C CA . TRP A 1 115 ? 17.124 -11.641 1.650 1.00 81.62 115 TRP A CA 1
ATOM 963 C C . TRP A 1 115 ? 16.077 -12.508 0.941 1.00 81.62 115 TRP A C 1
ATOM 965 O O . TRP A 1 115 ? 16.279 -13.708 0.737 1.00 81.62 115 TRP A O 1
ATOM 975 N N . ASN A 1 116 ? 14.959 -11.897 0.556 1.00 88.31 116 ASN A N 1
ATOM 976 C CA . ASN A 1 116 ? 13.900 -12.566 -0.179 1.00 88.31 116 ASN A CA 1
ATOM 977 C C . ASN A 1 116 ? 13.331 -11.599 -1.221 1.00 88.31 116 ASN A C 1
ATOM 979 O O . ASN A 1 116 ? 12.638 -10.638 -0.891 1.00 88.31 116 ASN A O 1
ATOM 983 N N . GLU A 1 117 ? 13.637 -11.871 -2.486 1.00 89.25 117 GLU A N 1
ATOM 984 C CA . GLU A 1 117 ? 13.215 -11.046 -3.617 1.00 89.25 117 GLU A CA 1
ATOM 985 C C . GLU A 1 117 ? 11.687 -10.980 -3.753 1.00 89.25 117 GLU A C 1
ATOM 987 O O . GLU A 1 117 ? 11.137 -9.904 -3.974 1.00 89.25 117 GLU A O 1
ATOM 992 N N . GLU A 1 118 ? 10.982 -12.097 -3.542 1.00 91.19 118 GLU A N 1
ATOM 993 C CA . GLU A 1 118 ? 9.515 -12.130 -3.572 1.00 91.19 118 GLU A CA 1
ATOM 994 C C . GLU A 1 118 ? 8.920 -11.247 -2.468 1.00 91.19 118 GLU A C 1
ATOM 996 O O . GLU A 1 118 ? 7.961 -10.509 -2.692 1.00 91.19 118 GLU A O 1
ATOM 1001 N N . LEU A 1 119 ? 9.504 -11.282 -1.269 1.00 92.06 119 LEU A N 1
ATOM 1002 C CA . LEU A 1 119 ? 9.090 -10.423 -0.164 1.00 92.06 119 LEU A CA 1
ATOM 1003 C C . LEU A 1 119 ? 9.311 -8.943 -0.490 1.00 92.06 119 LEU A C 1
ATOM 1005 O O . LEU A 1 119 ? 8.445 -8.121 -0.196 1.00 92.06 119 LEU A O 1
ATOM 1009 N N . ALA A 1 120 ? 10.432 -8.611 -1.128 1.00 91.88 120 ALA A N 1
ATOM 1010 C CA . ALA A 1 120 ? 10.723 -7.250 -1.549 1.00 91.88 120 ALA A CA 1
ATOM 1011 C C . ALA A 1 120 ? 9.741 -6.770 -2.636 1.00 91.88 120 ALA A C 1
ATOM 1013 O O . ALA A 1 120 ? 9.217 -5.664 -2.549 1.00 91.88 120 ALA A O 1
ATOM 1014 N N . VAL A 1 121 ? 9.370 -7.626 -3.593 1.00 92.62 121 VAL A N 1
ATOM 1015 C CA . VAL A 1 121 ? 8.309 -7.334 -4.577 1.00 92.62 121 VAL A CA 1
ATOM 1016 C C . VAL A 1 121 ? 6.935 -7.169 -3.909 1.00 92.62 121 VAL A C 1
ATOM 1018 O O . VAL A 1 121 ? 6.170 -6.272 -4.277 1.00 92.62 121 VAL A O 1
ATOM 1021 N N . ASN A 1 122 ? 6.612 -7.990 -2.903 1.00 93.38 122 ASN A N 1
ATOM 1022 C CA . ASN A 1 122 ? 5.375 -7.867 -2.122 1.00 93.38 122 ASN A CA 1
ATOM 1023 C C . ASN A 1 122 ? 5.329 -6.555 -1.324 1.00 93.38 122 ASN A C 1
ATOM 1025 O O . ASN A 1 122 ? 4.259 -5.955 -1.201 1.00 93.38 122 ASN A O 1
ATOM 1029 N N . LEU A 1 123 ? 6.477 -6.090 -0.824 1.00 94.62 123 LEU A N 1
ATOM 1030 C CA . LEU A 1 123 ? 6.623 -4.794 -0.164 1.00 94.62 123 LEU A CA 1
ATOM 1031 C C . LEU A 1 123 ? 6.259 -3.662 -1.134 1.00 94.62 123 LEU A C 1
ATOM 1033 O O . LEU A 1 123 ? 5.368 -2.879 -0.816 1.00 94.62 123 LEU A O 1
ATOM 1037 N N . ILE A 1 124 ? 6.836 -3.638 -2.343 1.00 94.00 124 ILE A N 1
ATOM 1038 C CA . ILE A 1 124 ? 6.523 -2.616 -3.362 1.00 94.00 124 ILE A CA 1
ATOM 1039 C C . ILE A 1 124 ? 5.039 -2.629 -3.740 1.00 94.00 124 ILE A C 1
ATOM 1041 O O . ILE A 1 124 ? 4.379 -1.591 -3.754 1.00 94.00 124 ILE A O 1
ATOM 1045 N N . ASN A 1 125 ? 4.482 -3.814 -3.993 1.00 94.19 125 ASN A N 1
ATOM 1046 C CA . ASN A 1 125 ? 3.059 -3.975 -4.292 1.00 94.19 125 ASN A CA 1
ATOM 1047 C C . ASN A 1 125 ? 2.151 -3.485 -3.150 1.00 94.19 125 ASN A C 1
ATOM 1049 O O . ASN A 1 125 ? 1.032 -3.035 -3.402 1.00 94.19 125 ASN A O 1
ATOM 1053 N N . THR A 1 126 ? 2.603 -3.591 -1.898 1.00 95.12 126 THR A N 1
ATOM 1054 C CA . THR A 1 126 ? 1.877 -3.086 -0.723 1.00 95.12 126 THR A CA 1
ATOM 1055 C C . THR A 1 126 ? 1.944 -1.564 -0.652 1.00 95.12 126 THR A C 1
ATOM 1057 O O . THR A 1 126 ? 0.914 -0.925 -0.448 1.00 95.12 126 THR A O 1
ATOM 1060 N N . THR A 1 127 ? 3.119 -0.982 -0.899 1.00 94.62 127 THR A N 1
ATOM 1061 C CA . THR A 1 127 ? 3.314 0.470 -0.999 1.00 94.62 127 THR A CA 1
ATOM 1062 C C . THR A 1 127 ? 2.355 1.081 -2.023 1.00 94.62 127 THR A C 1
ATOM 1064 O O . THR A 1 127 ? 1.581 1.986 -1.708 1.00 94.62 127 THR A O 1
ATOM 1067 N N . LEU A 1 128 ? 2.351 0.534 -3.241 1.00 94.44 128 LEU A N 1
ATOM 1068 C CA . LEU A 1 128 ? 1.519 1.020 -4.342 1.00 94.44 128 LEU A CA 1
ATOM 1069 C C . LEU A 1 128 ? 0.028 0.761 -4.110 1.00 94.44 128 LEU A C 1
ATOM 1071 O O . LEU A 1 128 ? -0.808 1.567 -4.513 1.00 94.44 128 LEU A O 1
ATOM 1075 N N . PHE A 1 129 ? -0.321 -0.327 -3.417 1.00 95.00 129 PHE A N 1
ATOM 1076 C CA . PHE A 1 129 ? -1.693 -0.583 -2.988 1.00 95.00 129 PHE A CA 1
ATOM 1077 C C . PHE A 1 129 ? -2.216 0.519 -2.062 1.00 95.00 129 PHE A C 1
ATOM 1079 O O . PHE A 1 129 ? -3.298 1.044 -2.317 1.00 95.00 129 PHE A O 1
ATOM 1086 N N . ILE A 1 130 ? -1.457 0.886 -1.023 1.00 95.44 130 ILE A N 1
ATOM 1087 C CA . ILE A 1 130 ? -1.857 1.941 -0.082 1.00 95.44 130 ILE A CA 1
ATOM 1088 C C . ILE A 1 130 ? -2.025 3.270 -0.827 1.00 95.44 130 ILE A C 1
ATOM 1090 O O . ILE A 1 130 ? -3.085 3.883 -0.714 1.00 95.44 130 ILE A O 1
ATOM 1094 N N . GLN A 1 131 ? -1.035 3.667 -1.639 1.00 93.56 131 GLN A N 1
ATOM 1095 C CA . GLN A 1 131 ? -1.093 4.878 -2.472 1.00 93.56 131 GLN A CA 1
ATOM 1096 C C . GLN A 1 131 ? -2.348 4.894 -3.356 1.00 93.56 131 GLN A C 1
ATOM 1098 O O . GLN A 1 131 ? -3.117 5.852 -3.336 1.00 93.56 131 GLN A O 1
ATOM 1103 N N . ASN A 1 132 ? -2.587 3.813 -4.100 1.0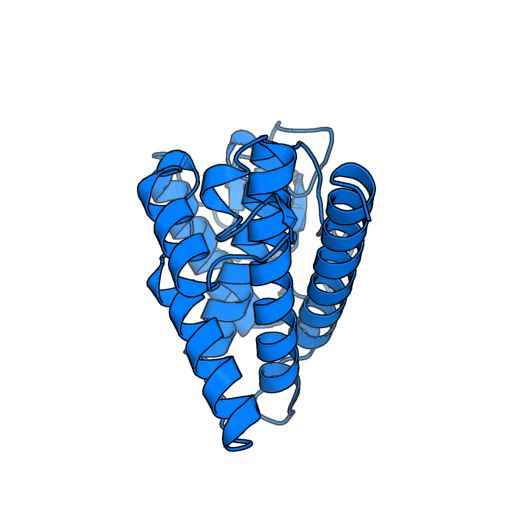0 92.69 132 ASN A N 1
ATOM 1104 C CA . ASN A 1 132 ? -3.710 3.715 -5.026 1.00 92.69 132 ASN A CA 1
ATOM 1105 C C . ASN A 1 132 ? -5.066 3.792 -4.314 1.00 92.69 132 ASN A C 1
ATOM 1107 O O . ASN A 1 132 ? -5.977 4.466 -4.786 1.00 92.69 132 ASN A O 1
ATOM 1111 N N . VAL A 1 133 ? -5.225 3.089 -3.188 1.00 93.88 133 VAL A N 1
ATOM 1112 C CA . VAL A 1 133 ? -6.477 3.142 -2.420 1.00 93.88 133 VAL A CA 1
ATOM 1113 C C . VAL A 1 133 ? -6.681 4.536 -1.837 1.00 93.88 133 VAL A C 1
ATOM 1115 O O . VAL A 1 133 ? -7.794 5.050 -1.900 1.00 93.88 133 VAL A O 1
ATOM 1118 N N . LEU A 1 134 ? -5.628 5.159 -1.301 1.00 93.31 134 LEU A N 1
ATOM 1119 C CA . LEU A 1 134 ? -5.711 6.498 -0.728 1.00 93.31 134 LEU A CA 1
ATOM 1120 C C . LEU A 1 134 ? -6.150 7.532 -1.776 1.00 93.31 134 LEU A C 1
ATOM 1122 O O . LEU A 1 134 ? -7.107 8.269 -1.535 1.00 93.31 134 LEU A O 1
ATOM 1126 N N . ASN A 1 135 ? -5.511 7.529 -2.946 1.00 90.94 135 ASN A N 1
ATOM 1127 C CA . ASN A 1 135 ? -5.843 8.444 -4.031 1.00 90.94 135 ASN A CA 1
ATOM 1128 C C . ASN A 1 135 ? -7.278 8.214 -4.532 1.00 90.94 135 ASN A C 1
ATOM 1130 O O . ASN A 1 135 ? -8.089 9.133 -4.522 1.00 90.94 135 ASN A O 1
ATOM 1134 N N . ARG A 1 136 ? -7.653 6.972 -4.859 1.00 89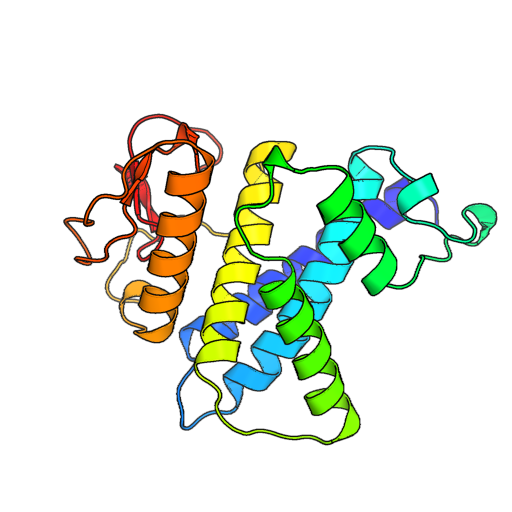.75 136 ARG A N 1
ATOM 1135 C CA . ARG A 1 136 ? -8.984 6.687 -5.423 1.00 89.75 136 ARG A CA 1
ATOM 1136 C C . ARG A 1 136 ? -10.141 6.971 -4.474 1.00 89.75 136 ARG A C 1
ATOM 1138 O O . ARG A 1 136 ? -11.233 7.305 -4.923 1.00 89.75 136 ARG A O 1
ATOM 1145 N N . GLU A 1 137 ? -9.938 6.771 -3.177 1.00 92.44 137 GLU A N 1
ATOM 1146 C CA . GLU A 1 137 ? -11.027 6.846 -2.203 1.00 92.44 137 GLU A CA 1
ATOM 1147 C C . GLU A 1 137 ? -11.114 8.200 -1.504 1.00 92.44 137 GLU A C 1
ATOM 1149 O O . GLU A 1 137 ? -12.180 8.519 -0.965 1.00 92.44 137 GLU A O 1
ATOM 1154 N N . PHE A 1 138 ? -10.018 8.967 -1.495 1.00 92.69 138 PHE A N 1
ATOM 1155 C CA . PHE A 1 138 ? -9.901 10.212 -0.738 1.00 92.69 138 PHE A CA 1
ATOM 1156 C C . PHE A 1 138 ? -9.208 11.365 -1.475 1.00 92.69 138 PHE A C 1
ATOM 1158 O O . PHE A 1 138 ? -9.117 12.438 -0.887 1.00 92.69 138 PHE A O 1
ATOM 1165 N N . ASN A 1 139 ? -8.740 11.170 -2.712 1.00 89.56 139 ASN A N 1
ATOM 1166 C CA . ASN A 1 139 ? -7.966 12.150 -3.484 1.00 89.56 139 ASN A CA 1
ATOM 1167 C C . ASN A 1 139 ? -6.750 12.707 -2.720 1.00 89.56 139 ASN A C 1
ATOM 1169 O O . ASN A 1 139 ? -6.457 13.895 -2.780 1.00 89.56 139 ASN A O 1
ATOM 1173 N N . GLU A 1 140 ? -6.077 11.850 -1.949 1.00 90.56 140 GLU A N 1
ATOM 1174 C CA . GLU A 1 140 ? -4.839 12.182 -1.235 1.00 90.56 140 GLU A CA 1
ATOM 1175 C C . GLU A 1 140 ? -3.690 11.328 -1.783 1.00 90.56 140 GLU A C 1
ATOM 1177 O O . GLU A 1 140 ? -3.897 10.162 -2.137 1.00 90.56 140 GLU A O 1
ATOM 1182 N N . THR A 1 141 ? -2.471 11.864 -1.787 1.00 87.94 141 THR A N 1
ATOM 1183 C CA . THR A 1 141 ? -1.266 11.129 -2.188 1.00 87.94 141 THR A CA 1
ATOM 1184 C C . THR A 1 141 ? -0.270 11.028 -1.024 1.00 87.94 141 THR A C 1
ATOM 1186 O O . THR A 1 141 ? -0.320 11.777 -0.045 1.00 87.94 141 THR A O 1
ATOM 1189 N N . LEU A 1 142 ? 0.575 9.994 -1.057 1.00 88.25 142 LEU A N 1
ATOM 1190 C CA . LEU A 1 142 ? 1.692 9.777 -0.121 1.00 88.25 142 LEU A CA 1
ATOM 1191 C C . LEU A 1 142 ? 3.040 9.844 -0.821 1.00 88.25 142 LEU A C 1
ATOM 1193 O O . LEU A 1 142 ? 4.047 10.171 -0.199 1.00 88.25 142 LEU A O 1
ATOM 1197 N N . ILE A 1 143 ? 3.057 9.431 -2.084 1.00 85.25 143 ILE A N 1
ATOM 1198 C CA . ILE A 1 143 ? 4.238 9.424 -2.926 1.00 85.25 143 ILE A CA 1
ATOM 1199 C C . ILE A 1 143 ? 4.144 10.655 -3.815 1.00 85.25 143 ILE A C 1
ATOM 1201 O O . ILE A 1 143 ? 3.246 10.734 -4.648 1.00 85.25 143 ILE A O 1
ATOM 1205 N N . GLU A 1 144 ? 5.065 11.591 -3.631 1.00 71.81 144 GLU A N 1
ATOM 1206 C CA . GLU A 1 144 ? 5.208 12.744 -4.516 1.00 71.81 144 GLU A CA 1
ATOM 1207 C C . GLU A 1 144 ? 5.918 12.325 -5.811 1.00 71.81 144 GLU A C 1
ATOM 1209 O O . GLU A 1 144 ? 6.792 11.449 -5.812 1.00 71.81 144 GLU A O 1
ATOM 1214 N N . THR A 1 145 ? 5.539 12.945 -6.927 1.00 64.44 145 THR A N 1
ATOM 1215 C CA . THR A 1 145 ? 6.224 12.776 -8.212 1.00 64.44 145 THR A CA 1
ATOM 1216 C C . THR A 1 145 ? 7.671 13.249 -8.104 1.00 64.44 145 THR A C 1
ATOM 1218 O O . THR A 1 145 ? 7.928 14.381 -7.691 1.00 64.44 145 THR A O 1
ATOM 1221 N N . SER A 1 146 ? 8.627 12.401 -8.486 1.00 57.56 146 SER A N 1
ATOM 1222 C CA . SER A 1 146 ? 10.040 12.794 -8.533 1.00 57.56 146 SER A CA 1
ATOM 1223 C C . SER A 1 146 ? 10.344 13.456 -9.868 1.00 57.56 146 SER A C 1
ATOM 1225 O O . SER A 1 146 ? 10.151 12.828 -10.898 1.00 57.56 146 SER A O 1
ATOM 1227 N N . ILE A 1 147 ? 10.879 14.679 -9.856 1.00 48.47 147 ILE A N 1
ATOM 1228 C CA . ILE A 1 147 ? 11.374 15.358 -11.069 1.00 48.47 147 ILE A CA 1
ATOM 1229 C C . ILE A 1 147 ? 12.736 14.776 -11.503 1.00 48.47 147 ILE A C 1
ATOM 1231 O O . ILE A 1 147 ? 13.126 14.917 -12.660 1.00 48.47 147 ILE A O 1
ATOM 1235 N N . ASP A 1 148 ? 13.443 14.083 -10.597 1.00 51.97 148 ASP A N 1
ATOM 1236 C CA . ASP A 1 148 ? 14.746 13.467 -10.860 1.00 51.97 148 ASP A CA 1
ATOM 1237 C C . ASP A 1 148 ? 14.653 11.921 -10.896 1.00 51.97 148 ASP A C 1
ATOM 1239 O O . ASP A 1 148 ? 14.465 11.267 -9.863 1.00 51.97 148 ASP A O 1
ATOM 1243 N N . PR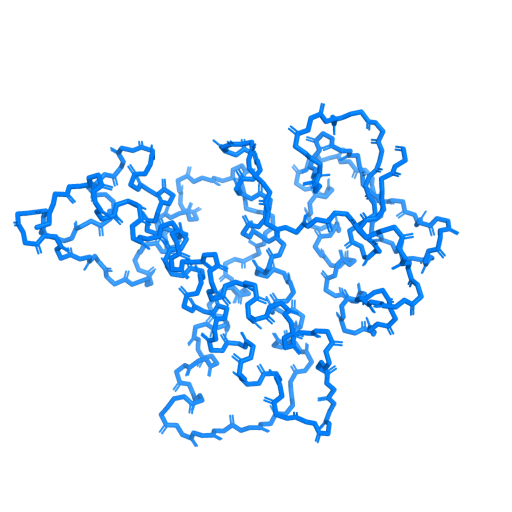O A 1 149 ? 14.754 11.318 -12.086 1.00 51.16 149 PRO A N 1
ATOM 1244 C CA . PRO A 1 149 ? 14.729 9.874 -12.295 1.00 51.16 149 PRO A CA 1
ATOM 1245 C C . PRO A 1 149 ? 16.091 9.177 -12.125 1.00 51.16 149 PRO A C 1
ATOM 1247 O O . PRO A 1 149 ? 16.113 7.942 -12.089 1.00 51.16 149 PRO A O 1
ATOM 1250 N N . GLU A 1 150 ? 17.201 9.916 -12.015 1.00 48.34 150 GLU A N 1
ATOM 1251 C CA . GLU A 1 150 ? 18.546 9.359 -11.798 1.00 48.34 150 GLU A CA 1
ATOM 1252 C C . GLU A 1 150 ? 18.893 9.213 -10.303 1.00 48.34 150 GLU A C 1
ATOM 1254 O O . GLU A 1 150 ? 19.715 8.368 -9.952 1.00 48.34 150 GLU A O 1
ATOM 1259 N N . ASN A 1 151 ? 18.205 9.928 -9.403 1.00 48.81 151 ASN A N 1
ATOM 1260 C CA . ASN A 1 151 ? 18.478 9.925 -7.954 1.00 48.81 151 ASN A CA 1
ATOM 1261 C C . ASN A 1 151 ? 17.430 9.202 -7.078 1.00 48.81 151 ASN A C 1
ATOM 1263 O O . ASN A 1 151 ? 17.200 9.582 -5.929 1.00 48.81 151 ASN A O 1
ATOM 1267 N N . GLY A 1 152 ? 16.783 8.136 -7.567 1.00 66.69 152 GLY A N 1
ATOM 1268 C CA . GLY A 1 152 ? 15.714 7.492 -6.793 1.00 66.69 152 GLY A CA 1
ATOM 1269 C C . GLY A 1 152 ? 15.412 6.022 -7.084 1.00 66.69 152 GLY A C 1
ATOM 1270 O O . GLY A 1 152 ? 16.266 5.219 -7.451 1.00 66.69 152 GLY A O 1
ATOM 1271 N N . LEU A 1 153 ? 14.144 5.664 -6.867 1.00 73.06 153 LEU A N 1
ATOM 1272 C CA . LEU A 1 153 ? 13.615 4.297 -6.897 1.00 73.06 153 LEU A CA 1
ATOM 1273 C C . LEU A 1 153 ? 13.728 3.616 -8.276 1.00 73.06 153 LEU A C 1
ATOM 1275 O O . LEU A 1 153 ? 13.825 2.395 -8.351 1.00 73.06 153 LEU A O 1
ATOM 1279 N N . SER A 1 154 ? 13.750 4.379 -9.370 1.00 76.62 154 SER A N 1
ATOM 1280 C CA . SER A 1 154 ? 13.809 3.873 -10.751 1.00 76.62 154 SER A CA 1
ATOM 1281 C C . SER A 1 154 ? 15.072 3.077 -11.078 1.00 76.62 154 SER A C 1
ATOM 1283 O O . SER A 1 154 ? 15.001 2.162 -11.899 1.00 76.62 154 SER A O 1
ATOM 1285 N N . GLY A 1 155 ? 16.202 3.389 -10.436 1.00 77.06 155 GLY A N 1
ATOM 1286 C CA . GLY A 1 155 ? 17.450 2.630 -10.579 1.00 77.06 155 GLY A CA 1
ATOM 1287 C C . GLY A 1 155 ? 17.461 1.308 -9.802 1.00 77.06 155 GLY A C 1
ATOM 1288 O O . GLY A 1 155 ? 18.307 0.452 -10.051 1.00 77.06 155 GLY A O 1
ATOM 1289 N N . ASN A 1 156 ? 16.517 1.107 -8.877 1.00 83.69 156 ASN A N 1
ATOM 1290 C CA . ASN A 1 156 ? 16.428 -0.107 -8.076 1.00 83.69 156 ASN A CA 1
ATOM 1291 C C . ASN A 1 156 ? 15.689 -1.212 -8.859 1.00 83.69 156 ASN A C 1
ATOM 1293 O O . ASN A 1 156 ? 14.491 -1.118 -9.136 1.00 83.69 156 ASN A O 1
ATOM 1297 N N . GLU A 1 157 ? 16.396 -2.297 -9.195 1.00 86.69 157 GLU A N 1
ATOM 1298 C CA . GLU A 1 157 ? 15.845 -3.419 -9.973 1.00 86.69 157 GLU A CA 1
ATOM 1299 C C . GLU A 1 157 ? 14.605 -4.045 -9.309 1.00 86.69 157 GLU A C 1
ATOM 1301 O O . GLU A 1 157 ? 13.645 -4.424 -9.984 1.00 86.69 157 GLU A O 1
ATOM 1306 N N . ILE A 1 158 ? 14.592 -4.124 -7.977 1.00 88.62 158 ILE A N 1
ATOM 1307 C CA . ILE A 1 158 ? 13.473 -4.685 -7.218 1.00 88.62 158 ILE A CA 1
ATOM 1308 C C . ILE A 1 158 ? 12.264 -3.759 -7.255 1.00 88.62 158 ILE A C 1
ATOM 1310 O O . ILE A 1 158 ? 11.136 -4.226 -7.439 1.00 88.62 158 ILE A O 1
ATOM 1314 N N . TRP A 1 159 ? 12.491 -2.450 -7.144 1.00 91.12 159 TRP A N 1
ATOM 1315 C CA . TRP A 1 159 ? 11.439 -1.459 -7.339 1.00 91.12 159 TRP A CA 1
ATOM 1316 C C . TRP A 1 159 ? 10.824 -1.571 -8.734 1.00 91.12 159 TRP A C 1
ATOM 1318 O O . TRP A 1 159 ? 9.600 -1.653 -8.871 1.00 91.12 159 TRP A O 1
ATOM 1328 N N . ARG A 1 160 ? 11.658 -1.665 -9.776 1.00 91.62 160 ARG A N 1
ATOM 1329 C CA . ARG A 1 160 ? 11.190 -1.870 -11.150 1.00 91.62 160 ARG A CA 1
ATOM 1330 C C . ARG A 1 160 ? 10.338 -3.135 -11.275 1.00 91.62 160 ARG A C 1
ATOM 1332 O O . ARG A 1 160 ? 9.212 -3.051 -11.754 1.00 91.62 160 ARG A O 1
ATOM 1339 N N . LYS A 1 161 ? 10.807 -4.283 -10.779 1.00 92.25 161 LYS A N 1
ATOM 1340 C CA . LYS A 1 161 ? 10.030 -5.538 -10.807 1.00 92.25 161 LYS A CA 1
ATOM 1341 C C . LYS A 1 161 ? 8.679 -5.402 -10.102 1.00 92.25 161 LYS A C 1
ATOM 1343 O O . LYS A 1 161 ? 7.658 -5.824 -10.642 1.00 92.25 161 LYS A O 1
ATOM 1348 N N . GLY A 1 162 ? 8.658 -4.794 -8.916 1.00 92.88 162 GLY A N 1
ATOM 1349 C CA . GLY A 1 162 ? 7.425 -4.592 -8.153 1.00 92.88 162 GLY A CA 1
ATOM 1350 C C . GLY A 1 162 ? 6.434 -3.645 -8.830 1.00 92.88 162 GLY A C 1
ATOM 1351 O O . GLY A 1 162 ? 5.235 -3.914 -8.848 1.00 92.88 162 GLY A O 1
ATOM 1352 N N . THR A 1 163 ? 6.927 -2.564 -9.430 1.00 94.44 163 THR A N 1
ATOM 1353 C CA . THR A 1 163 ? 6.095 -1.571 -10.130 1.00 94.44 163 THR A CA 1
ATOM 1354 C C . THR A 1 163 ? 5.550 -2.096 -11.460 1.00 94.44 163 THR A C 1
ATOM 1356 O O . THR A 1 163 ? 4.388 -1.844 -11.775 1.00 94.44 163 THR A O 1
ATOM 1359 N N . GLU A 1 164 ? 6.324 -2.888 -12.208 1.00 95.38 164 GLU A N 1
ATOM 1360 C CA . GLU A 1 164 ? 5.856 -3.570 -13.424 1.00 95.38 164 GLU A CA 1
ATOM 1361 C C . GLU A 1 164 ? 4.794 -4.644 -13.112 1.00 95.38 164 GLU A C 1
ATOM 1363 O O . GLU A 1 164 ? 3.772 -4.725 -13.803 1.00 95.38 164 GLU A O 1
ATOM 1368 N N . ASP A 1 165 ? 4.976 -5.438 -12.045 1.00 94.44 165 ASP A N 1
ATOM 1369 C CA . ASP A 1 165 ? 3.958 -6.397 -11.583 1.00 94.44 165 ASP A CA 1
ATOM 1370 C C . ASP A 1 165 ? 2.660 -5.685 -11.172 1.00 94.44 165 ASP A C 1
ATOM 1372 O O . ASP A 1 165 ? 1.567 -6.061 -11.613 1.00 94.44 165 ASP A O 1
ATOM 1376 N N . PHE A 1 166 ? 2.770 -4.605 -10.393 1.00 95.00 166 PHE A N 1
ATOM 1377 C CA . PHE A 1 166 ? 1.620 -3.807 -9.982 1.00 95.00 166 PHE A CA 1
ATOM 1378 C C . PHE A 1 166 ? 0.879 -3.201 -11.184 1.00 95.00 166 PHE A C 1
ATOM 1380 O O . PHE A 1 166 ? -0.338 -3.368 -11.301 1.00 95.00 166 PHE A O 1
ATOM 1387 N N . ALA A 1 167 ? 1.598 -2.566 -12.118 1.00 95.31 167 ALA A N 1
ATOM 1388 C CA . ALA A 1 167 ? 1.020 -1.967 -13.323 1.00 95.31 167 ALA A CA 1
ATOM 1389 C C . ALA A 1 167 ? 0.254 -2.997 -14.161 1.00 95.31 167 ALA A C 1
ATOM 1391 O O . ALA A 1 167 ? -0.868 -2.745 -14.610 1.00 95.31 167 ALA A O 1
ATOM 1392 N N . LYS A 1 168 ? 0.823 -4.197 -14.329 1.00 93.94 168 LYS A N 1
ATOM 1393 C CA . LYS A 1 168 ? 0.178 -5.301 -15.046 1.00 93.94 168 LYS A CA 1
ATOM 1394 C C . LYS A 1 168 ? -1.134 -5.723 -14.386 1.00 93.94 168 LYS A C 1
ATOM 1396 O O . LYS A 1 168 ? -2.133 -5.924 -15.084 1.00 93.94 168 LYS A O 1
ATOM 1401 N N . ASN A 1 169 ? -1.150 -5.858 -13.061 1.00 91.81 169 ASN A N 1
ATOM 1402 C CA . ASN A 1 169 ? -2.357 -6.228 -12.320 1.00 91.81 169 ASN A CA 1
ATOM 1403 C C . ASN A 1 169 ? -3.422 -5.121 -12.389 1.00 91.81 169 ASN A C 1
ATOM 1405 O O . ASN A 1 169 ? -4.598 -5.410 -12.632 1.00 91.81 169 ASN A O 1
ATOM 1409 N N . LEU A 1 170 ? -3.007 -3.858 -12.269 1.00 92.38 170 LEU A N 1
ATOM 1410 C CA . LEU A 1 170 ? -3.873 -2.686 -12.373 1.00 92.38 170 LEU A CA 1
ATOM 1411 C C . LEU A 1 170 ? -4.537 -2.574 -13.748 1.00 92.38 170 LEU A C 1
ATOM 1413 O O . LEU A 1 170 ? -5.755 -2.410 -13.846 1.00 92.38 170 LEU A O 1
ATOM 1417 N N . ALA A 1 171 ? -3.753 -2.693 -14.816 1.00 91.25 171 ALA A N 1
ATOM 1418 C CA . ALA A 1 171 ? -4.256 -2.612 -16.178 1.00 91.25 171 ALA A CA 1
ATOM 1419 C C . ALA A 1 171 ? -5.217 -3.765 -16.492 1.00 91.25 171 ALA A C 1
ATOM 1421 O O . ALA A 1 171 ? -6.277 -3.538 -17.077 1.00 91.25 171 ALA A O 1
ATOM 1422 N N . LYS A 1 172 ? -4.914 -4.983 -16.021 1.00 90.69 172 LYS A N 1
ATOM 1423 C CA . LYS A 1 172 ? -5.817 -6.135 -16.146 1.00 90.69 172 LYS A CA 1
ATOM 1424 C C . LYS A 1 172 ? -7.161 -5.888 -15.455 1.00 90.69 172 LYS A C 1
ATOM 1426 O O . LYS A 1 172 ? -8.195 -6.210 -16.032 1.00 90.69 172 LYS A O 1
ATOM 1431 N N . LEU A 1 173 ? -7.157 -5.318 -14.248 1.00 88.81 173 LEU A N 1
ATOM 1432 C CA . LEU A 1 173 ? -8.382 -5.023 -13.495 1.00 88.81 173 LEU A CA 1
ATOM 1433 C C . LEU A 1 173 ? -9.270 -3.993 -14.210 1.00 88.81 173 LEU A C 1
ATOM 1435 O O . LEU A 1 173 ? -10.493 -4.093 -14.153 1.00 88.81 173 LEU A O 1
ATOM 1439 N N . ASN A 1 174 ? -8.655 -3.028 -14.894 1.00 89.69 174 ASN A N 1
ATOM 1440 C CA . ASN A 1 174 ? -9.352 -1.931 -15.565 1.00 89.69 174 ASN A CA 1
ATOM 1441 C C . ASN A 1 174 ? -9.548 -2.152 -17.076 1.00 89.69 174 ASN A C 1
ATOM 1443 O O . ASN A 1 174 ? -10.030 -1.251 -17.758 1.00 89.69 174 ASN A O 1
ATOM 1447 N N . ASN A 1 175 ? -9.182 -3.325 -17.609 1.00 91.44 175 ASN A N 1
ATOM 1448 C CA . ASN A 1 175 ? -9.181 -3.620 -19.048 1.00 91.44 175 ASN A CA 1
ATOM 1449 C C . ASN A 1 175 ? -8.428 -2.556 -19.882 1.00 91.44 175 ASN A C 1
ATOM 1451 O O . ASN A 1 175 ? -8.899 -2.084 -20.918 1.00 91.44 175 ASN A O 1
ATOM 1455 N N . LYS A 1 176 ? -7.256 -2.146 -19.391 1.00 93.25 176 LYS A N 1
ATOM 1456 C CA . LYS A 1 176 ? -6.354 -1.165 -20.009 1.00 93.25 176 LYS A CA 1
ATOM 1457 C C . LYS A 1 176 ? -5.046 -1.839 -20.431 1.00 93.25 176 LYS A C 1
ATOM 1459 O O . LYS A 1 176 ? -4.780 -2.990 -20.088 1.00 93.25 176 LYS A O 1
ATOM 1464 N N . LYS A 1 177 ? -4.221 -1.116 -21.189 1.00 93.75 177 LYS A N 1
ATOM 1465 C CA . LYS A 1 177 ? -2.861 -1.537 -21.556 1.00 93.75 177 LYS A CA 1
ATOM 1466 C C . LYS A 1 177 ? -1.841 -0.898 -20.618 1.00 93.75 177 LYS A C 1
ATOM 1468 O O . LYS A 1 177 ? -2.068 0.203 -20.128 1.00 93.75 177 LYS A O 1
ATOM 1473 N N . VAL A 1 178 ? -0.728 -1.597 -20.416 1.00 96.00 178 VAL A N 1
ATOM 1474 C CA . VAL A 1 178 ? 0.491 -1.026 -19.836 1.00 96.00 178 VAL A CA 1
ATOM 1475 C C . VAL A 1 178 ? 1.446 -0.735 -20.980 1.00 96.00 178 VAL A C 1
ATOM 1477 O O . VAL A 1 178 ? 1.640 -1.591 -21.847 1.00 96.00 178 VAL A O 1
ATOM 1480 N N . TYR A 1 179 ? 2.023 0.456 -20.976 1.00 95.75 179 TYR A N 1
ATOM 1481 C CA . TYR A 1 179 ? 3.016 0.883 -21.948 1.00 95.75 179 TYR A CA 1
ATOM 1482 C C . TYR A 1 179 ? 4.409 0.877 -21.317 1.00 95.75 179 TYR A C 1
ATOM 1484 O O . TYR A 1 179 ? 4.576 0.765 -20.099 1.00 95.75 179 TYR A O 1
ATOM 1492 N N . GLU A 1 180 ? 5.419 0.964 -22.170 1.00 95.25 180 GLU A N 1
ATOM 1493 C CA . GLU A 1 180 ? 6.790 1.176 -21.733 1.00 95.25 180 GLU A CA 1
ATOM 1494 C C . GLU A 1 180 ? 7.023 2.674 -21.528 1.00 95.25 180 GLU A C 1
ATOM 1496 O O . GLU A 1 180 ? 6.654 3.488 -22.374 1.00 95.25 180 GLU A O 1
ATOM 1501 N N . CYS A 1 181 ? 7.596 3.049 -20.387 1.00 91.50 181 CYS A N 1
ATOM 1502 C CA . CYS A 1 181 ? 7.957 4.431 -20.112 1.00 91.50 181 CYS A CA 1
ATOM 1503 C C . CYS A 1 181 ? 9.173 4.819 -20.957 1.00 91.50 181 CYS A C 1
ATOM 1505 O O . CYS A 1 181 ? 10.219 4.189 -20.832 1.00 91.50 181 CYS A O 1
ATOM 1507 N N . TRP A 1 182 ? 9.089 5.894 -21.741 1.00 89.00 182 TRP A N 1
ATOM 1508 C CA . TRP A 1 182 ? 10.224 6.369 -22.546 1.00 89.00 182 TRP A CA 1
ATOM 1509 C C . TRP A 1 182 ? 11.415 6.860 -21.714 1.00 89.00 182 TRP A C 1
ATOM 1511 O O . TRP A 1 182 ? 12.506 7.016 -22.246 1.00 89.00 182 TRP A O 1
ATOM 1521 N N . PHE A 1 183 ? 11.204 7.134 -20.421 1.00 87.19 183 PHE A N 1
ATOM 1522 C CA . PHE A 1 183 ? 12.233 7.695 -19.554 1.00 87.19 183 PHE A CA 1
ATOM 1523 C C . PHE A 1 183 ? 13.081 6.595 -18.904 1.00 87.19 183 PHE A C 1
ATOM 1525 O O . PHE A 1 183 ? 14.301 6.590 -19.010 1.00 87.19 183 PHE A O 1
ATOM 1532 N N . CYS A 1 184 ? 12.433 5.645 -18.224 1.00 88.31 184 CYS A N 1
ATOM 1533 C CA . CYS A 1 184 ? 13.119 4.580 -17.480 1.00 88.31 184 CYS A CA 1
ATOM 1534 C C . CYS A 1 184 ? 12.996 3.191 -18.127 1.00 88.31 184 CYS A C 1
ATOM 1536 O O . CYS A 1 184 ? 13.440 2.202 -17.543 1.00 88.31 184 CYS A O 1
ATOM 1538 N N . TYR A 1 185 ? 12.361 3.098 -19.300 1.00 90.94 185 TYR A N 1
ATOM 1539 C CA . TYR A 1 185 ? 12.150 1.866 -20.074 1.00 90.94 185 TYR A CA 1
ATOM 1540 C C . TYR A 1 185 ? 11.395 0.756 -19.330 1.00 90.94 185 TYR A C 1
ATOM 1542 O O . TYR A 1 185 ? 11.398 -0.403 -19.744 1.00 90.94 185 TYR A O 1
ATOM 1550 N N . SER A 1 186 ? 10.753 1.078 -18.207 1.00 93.06 186 SER A N 1
ATOM 1551 C CA . SER A 1 186 ? 9.957 0.121 -17.443 1.00 93.06 186 SER A CA 1
ATOM 1552 C C . SER A 1 186 ? 8.583 -0.083 -18.075 1.00 93.06 186 SER A C 1
ATOM 1554 O O . SER A 1 186 ? 7.963 0.857 -18.580 1.00 93.06 186 SER A O 1
ATOM 1556 N N . LYS A 1 187 ? 8.064 -1.311 -18.005 1.00 95.56 187 LYS A N 1
ATOM 1557 C CA . LYS A 1 187 ? 6.688 -1.633 -18.422 1.00 95.56 187 LYS A CA 1
ATOM 1558 C C . LYS A 1 187 ? 5.703 -1.315 -17.302 1.00 95.56 187 LYS A C 1
ATOM 1560 O O . LYS A 1 187 ? 5.036 -2.205 -16.778 1.00 95.56 187 LYS A O 1
ATOM 1565 N N . SER A 1 188 ? 5.655 -0.046 -16.911 1.00 94.81 188 SER A N 1
ATOM 1566 C CA . SER A 1 188 ? 4.823 0.453 -15.811 1.00 94.81 188 SER A CA 1
ATOM 1567 C C . SER A 1 188 ? 4.096 1.760 -16.142 1.00 94.81 188 SER A C 1
ATOM 1569 O O . SER A 1 188 ? 3.604 2.439 -15.244 1.00 94.81 188 SER A O 1
ATOM 1571 N N . PHE A 1 189 ? 4.015 2.121 -17.425 1.00 94.50 189 PHE A N 1
ATOM 1572 C CA . PHE A 1 189 ? 3.369 3.350 -17.869 1.00 94.50 189 PHE A CA 1
ATOM 1573 C C . PHE A 1 189 ? 1.864 3.133 -18.055 1.00 94.50 189 PHE A C 1
ATOM 1575 O O . PHE A 1 189 ? 1.444 2.312 -18.878 1.00 94.50 189 PHE A O 1
ATOM 1582 N N . VAL A 1 190 ? 1.049 3.818 -17.253 1.00 94.69 190 VAL A N 1
ATOM 1583 C CA . VAL A 1 190 ? -0.403 3.604 -17.152 1.00 94.69 190 VAL A CA 1
ATOM 1584 C C . VAL A 1 190 ? -1.176 4.915 -17.260 1.00 94.69 190 VAL A C 1
ATOM 1586 O O . VAL A 1 190 ? -0.637 5.984 -17.020 1.00 94.69 190 VAL A O 1
ATOM 1589 N N . ASP A 1 191 ? -2.445 4.821 -17.644 1.00 93.31 191 ASP A N 1
ATOM 1590 C CA . ASP A 1 191 ? -3.391 5.945 -17.720 1.00 93.31 191 ASP A CA 1
ATOM 1591 C C . ASP A 1 191 ? -3.595 6.561 -16.316 1.00 93.31 191 ASP A C 1
ATOM 1593 O O . ASP A 1 191 ? -3.864 5.818 -15.363 1.00 93.31 191 ASP A O 1
ATOM 1597 N N . LYS A 1 192 ? -3.478 7.890 -16.165 1.00 91.50 192 LYS A N 1
ATOM 1598 C CA . LYS A 1 192 ? -3.630 8.549 -14.851 1.00 91.50 192 LYS A CA 1
ATOM 1599 C C . LYS A 1 192 ? -5.002 8.296 -14.217 1.00 91.50 192 LYS A C 1
ATOM 1601 O O . LYS A 1 192 ? -5.109 8.218 -12.995 1.00 91.50 192 LYS A O 1
ATOM 1606 N N . LYS A 1 193 ? -6.031 8.009 -15.027 1.00 89.12 193 LYS A N 1
ATOM 1607 C CA . LYS A 1 193 ? -7.386 7.665 -14.552 1.00 89.12 193 LYS A CA 1
ATOM 1608 C C . LYS A 1 193 ? -7.450 6.375 -13.742 1.00 89.12 193 LYS A C 1
ATOM 1610 O O . LYS A 1 193 ? -8.435 6.143 -13.042 1.00 89.12 193 LYS A O 1
ATOM 1615 N N . ILE A 1 194 ? -6.462 5.487 -13.884 1.00 89.31 194 ILE A N 1
ATOM 1616 C CA . ILE A 1 194 ? -6.420 4.228 -13.126 1.00 89.31 194 ILE A CA 1
ATOM 1617 C C . ILE A 1 194 ? -5.400 4.252 -11.989 1.00 89.31 194 ILE A C 1
ATOM 1619 O O . ILE A 1 194 ? -5.568 3.477 -11.048 1.00 89.31 194 ILE A O 1
ATOM 1623 N N . PHE A 1 195 ? -4.379 5.110 -12.064 1.00 90.69 195 PHE A N 1
ATOM 1624 C CA . PHE A 1 195 ? -3.406 5.347 -10.999 1.00 90.69 195 PHE A CA 1
ATOM 1625 C C . PHE A 1 195 ? -2.661 6.658 -11.241 1.00 90.69 195 PHE A C 1
ATOM 1627 O O . PHE A 1 195 ? -2.109 6.858 -12.321 1.00 90.69 195 PHE A O 1
ATOM 1634 N N . THR A 1 196 ? -2.570 7.489 -10.208 1.00 89.06 196 THR A N 1
ATOM 1635 C CA . THR A 1 196 ? -1.796 8.728 -10.233 1.00 89.06 196 THR A CA 1
ATOM 1636 C C . THR A 1 196 ? -1.130 8.981 -8.879 1.00 89.06 196 THR A C 1
ATOM 1638 O O . THR A 1 196 ? -1.625 8.562 -7.822 1.00 89.06 196 THR A O 1
ATOM 1641 N N . CYS A 1 197 ? 0.025 9.637 -8.923 1.00 84.69 197 CYS A N 1
ATOM 1642 C CA . CYS A 1 197 ? 0.675 10.242 -7.764 1.00 84.69 197 CYS A CA 1
ATOM 1643 C C . CYS A 1 197 ? 0.416 11.757 -7.680 1.00 84.69 197 CYS A C 1
ATOM 1645 O O . CYS A 1 197 ? 0.881 12.392 -6.737 1.00 84.69 197 CYS A O 1
ATOM 1647 N N . ASP A 1 198 ? -0.367 12.309 -8.611 1.00 80.44 198 ASP A N 1
ATOM 1648 C CA . ASP A 1 198 ? -0.780 13.710 -8.642 1.00 80.44 198 ASP A CA 1
ATOM 1649 C C . ASP A 1 198 ? -2.112 13.912 -7.897 1.00 80.44 198 ASP A C 1
ATOM 1651 O O . ASP A 1 198 ? -3.017 13.077 -7.963 1.00 80.44 198 ASP A O 1
ATOM 1655 N N . GLU A 1 199 ? -2.255 15.035 -7.187 1.00 71.19 199 GLU A N 1
ATOM 1656 C CA . GLU A 1 199 ? -3.487 15.368 -6.446 1.00 71.19 199 GLU A CA 1
ATOM 1657 C C . GLU A 1 199 ? -4.563 16.053 -7.310 1.00 71.19 199 GLU A C 1
ATOM 1659 O O . GLU A 1 199 ? -5.732 16.086 -6.917 1.00 71.19 199 GLU A O 1
ATOM 1664 N N . LEU A 1 200 ? -4.181 16.626 -8.461 1.00 65.12 200 LEU A N 1
ATOM 1665 C CA . LEU A 1 200 ? -5.008 17.595 -9.199 1.00 65.12 200 LEU A CA 1
ATOM 1666 C C . LEU A 1 200 ? -5.131 17.337 -10.709 1.00 65.12 200 LEU A C 1
ATOM 1668 O O . LEU A 1 200 ? -5.876 18.058 -11.368 1.00 65.12 200 LEU A O 1
ATOM 1672 N N . ASP A 1 201 ? -4.433 16.338 -11.254 1.00 69.69 201 ASP A N 1
ATOM 1673 C CA . ASP A 1 201 ? -4.434 16.040 -12.690 1.00 69.69 201 ASP A CA 1
ATOM 1674 C C . ASP A 1 201 ? -4.582 14.531 -12.943 1.00 69.69 201 ASP A C 1
ATOM 1676 O O . ASP A 1 201 ? -3.713 13.730 -12.581 1.00 69.69 201 ASP A O 1
ATOM 1680 N N . ASP A 1 202 ? -5.709 14.148 -13.549 1.00 74.12 202 ASP A N 1
ATOM 1681 C CA . ASP A 1 202 ? -6.032 12.777 -13.951 1.00 74.12 202 ASP A CA 1
ATOM 1682 C C . ASP A 1 202 ? -5.925 12.555 -15.471 1.00 74.12 202 ASP A C 1
ATOM 1684 O O . ASP A 1 202 ? -6.276 11.477 -15.968 1.00 74.12 202 ASP A O 1
ATOM 1688 N N . GLU A 1 203 ? -5.417 13.541 -16.216 1.00 83.56 203 GLU A N 1
ATOM 1689 C CA . GLU A 1 203 ? -5.173 13.429 -17.648 1.00 83.56 203 GLU A CA 1
ATOM 1690 C C . GLU A 1 203 ? -3.757 12.918 -17.949 1.00 83.56 203 GLU A C 1
ATOM 1692 O O . GLU A 1 203 ? -2.802 13.114 -17.200 1.00 83.56 203 GLU A O 1
ATOM 1697 N N . GLY A 1 204 ? -3.621 12.206 -19.069 1.00 90.12 204 GLY A N 1
ATOM 1698 C CA . GLY A 1 204 ? -2.338 11.669 -19.515 1.00 90.12 204 GLY A CA 1
ATOM 1699 C C . GLY A 1 204 ? -1.943 10.348 -18.853 1.00 90.12 204 GLY A C 1
ATOM 1700 O O . GLY A 1 204 ? -2.772 9.455 -18.631 1.00 90.12 204 GLY A O 1
ATOM 1701 N N . PHE A 1 205 ? -0.645 10.182 -18.611 1.00 91.38 205 PHE A N 1
ATOM 1702 C CA . PHE A 1 205 ? -0.051 8.921 -18.183 1.00 91.38 205 PHE A CA 1
ATOM 1703 C C . PHE A 1 205 ? 0.930 9.095 -17.018 1.00 91.38 205 PHE A C 1
ATOM 1705 O O . PHE A 1 205 ? 1.709 10.039 -16.957 1.00 91.38 205 PHE A O 1
ATOM 1712 N N . GLN A 1 206 ? 0.943 8.113 -16.119 1.00 91.56 206 GLN A N 1
ATOM 1713 C CA . GLN A 1 206 ? 1.867 8.006 -14.995 1.00 91.56 206 GLN A CA 1
ATOM 1714 C C . GLN A 1 206 ? 2.784 6.799 -15.199 1.00 91.56 206 GLN A C 1
ATOM 1716 O O . GLN A 1 206 ? 2.331 5.668 -15.391 1.00 91.56 206 GLN A O 1
ATOM 1721 N N . CYS A 1 207 ? 4.094 7.008 -15.095 1.00 92.38 207 CYS A N 1
ATOM 1722 C CA . CYS A 1 207 ? 5.037 5.911 -14.911 1.00 92.38 207 CYS A CA 1
ATOM 1723 C C . CYS A 1 207 ? 5.124 5.560 -13.429 1.00 92.38 207 CYS A C 1
ATOM 1725 O O . CYS A 1 207 ? 5.572 6.380 -12.634 1.00 92.38 207 CYS A O 1
ATOM 1727 N N . ILE A 1 208 ? 4.743 4.339 -13.053 1.00 92.88 208 ILE A N 1
ATOM 1728 C CA . ILE A 1 208 ? 4.761 3.919 -11.643 1.00 92.88 208 ILE A CA 1
ATOM 1729 C C . ILE A 1 208 ? 6.202 3.703 -11.146 1.00 92.88 208 ILE A C 1
ATOM 1731 O O . ILE A 1 208 ? 6.492 3.896 -9.969 1.00 92.88 208 ILE A O 1
ATOM 1735 N N . THR A 1 209 ? 7.132 3.329 -12.033 1.00 91.88 209 THR A N 1
ATOM 1736 C CA . THR A 1 209 ? 8.536 3.086 -11.660 1.00 91.88 209 THR A CA 1
ATOM 1737 C C . THR A 1 209 ? 9.300 4.376 -11.365 1.00 91.88 209 THR A C 1
ATOM 1739 O O . THR A 1 209 ? 9.935 4.469 -10.320 1.00 91.88 209 THR A O 1
ATOM 1742 N N . CYS A 1 210 ? 9.277 5.365 -12.262 1.00 88.75 210 CYS A N 1
ATOM 1743 C CA . CYS A 1 210 ? 10.007 6.624 -12.053 1.00 88.75 210 CYS A CA 1
ATOM 1744 C C . CYS A 1 210 ? 9.132 7.742 -11.478 1.00 88.75 210 CYS A C 1
ATOM 1746 O O . CYS A 1 210 ? 9.636 8.833 -11.255 1.00 88.75 210 CYS A O 1
ATOM 1748 N N . LEU A 1 211 ? 7.841 7.475 -11.248 1.00 87.75 211 LEU A N 1
ATOM 1749 C CA . LEU A 1 211 ? 6.874 8.415 -10.675 1.00 87.75 211 LEU A CA 1
ATOM 1750 C C . LEU A 1 211 ? 6.712 9.709 -11.493 1.00 87.75 211 LEU A C 1
ATOM 1752 O O . LEU A 1 211 ? 6.184 10.689 -10.981 1.00 87.75 211 LEU A O 1
ATOM 1756 N N . ASN A 1 212 ? 7.112 9.695 -12.771 1.00 85.44 212 ASN A N 1
ATOM 1757 C CA . ASN A 1 212 ? 6.905 10.809 -13.699 1.00 85.44 212 ASN A CA 1
ATOM 1758 C C . ASN A 1 212 ? 5.526 10.744 -14.347 1.00 85.44 212 ASN A C 1
ATOM 1760 O O . ASN A 1 212 ? 5.076 9.666 -14.761 1.00 85.44 212 ASN A O 1
ATOM 1764 N N . SER A 1 213 ? 4.932 11.920 -14.476 1.00 84.62 213 SER A N 1
ATOM 1765 C CA . SER A 1 213 ? 3.665 12.184 -15.146 1.00 84.62 213 SER A CA 1
ATOM 1766 C C . SER A 1 213 ? 3.906 12.854 -16.500 1.00 84.62 213 SER A C 1
ATOM 1768 O O . SER A 1 213 ? 4.841 13.646 -16.630 1.00 84.62 213 SER A O 1
ATOM 1770 N N . PHE A 1 214 ? 3.078 12.536 -17.498 1.00 79.25 214 PHE A N 1
ATOM 1771 C CA . PHE A 1 214 ? 3.140 13.093 -18.856 1.00 79.25 214 PHE A CA 1
ATOM 1772 C C . PHE A 1 214 ? 1.752 13.311 -19.444 1.00 79.25 214 PHE A C 1
ATOM 1774 O O . PHE A 1 214 ? 0.850 12.504 -19.113 1.00 79.25 214 PHE A O 1
#

Sequence (214 aa):
MDIIQLENELKKSYKDFFLFALELTRSIDKNNSNLKFAVVNMQIALELFLKYYFLKKGKTDWLFSDLTKLKFKDFSVILDLFYRKDKKLLVTKKTHLKNILEARNKIVHSGKDSWNEELAVNLINTTLFIQNVLNREFNETLIETSIDPENGLSGNEIWRKGTEDFAKNLAKLNNKKVYECWFCYSKSFVDKKIFTCDELDDEGFQCITCLNSF

Radius of gyration: 16.96 Å; chains: 1; bounding box: 43×33×47 Å

pLDDT: mean 88.68, std 9.58, range [48.34, 98.12]

Foldseek 3Di:
DDLVVLLVVLVVQLLVLLVQLQVLLFPDDQPDQSLLSSLLSLLVSL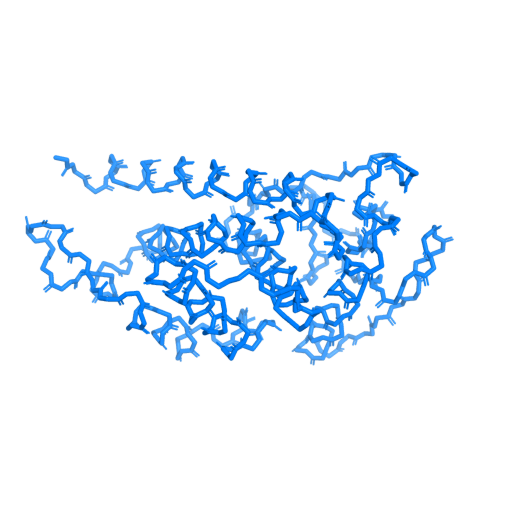QSLLLNVCSVVVNVVQFAPDVVVSHGDDSVSSLVVCVVPPVLLPLDDSVLSVLSVVSNVCCVPPVDRGDDLSNSLSSLLSSQSSQQCCCVVPLDGSDAQDPDQVPTQLPPPSLLNSLLSSQVSQCVSVVHAFDQDPPSRGSNKAQLCSPARDSPDRGAIARSRNRDGD